Protein AF-A0A970JPU2-F1 (afdb_monomer)

Structure (mmCIF, N/CA/C/O backbone):
data_AF-A0A970JPU2-F1
#
_entry.id   AF-A0A970JPU2-F1
#
loop_
_atom_site.group_PDB
_atom_site.id
_atom_site.type_symbol
_atom_site.label_atom_id
_atom_site.label_alt_id
_atom_site.label_comp_id
_atom_site.label_asym_id
_atom_site.label_entity_id
_atom_site.label_seq_id
_atom_site.pdbx_PDB_ins_code
_atom_site.Cartn_x
_atom_site.Cartn_y
_atom_site.Cartn_z
_atom_site.occupancy
_atom_site.B_iso_or_equiv
_atom_site.auth_seq_id
_atom_site.auth_comp_id
_atom_site.auth_asym_id
_atom_site.auth_atom_id
_atom_site.pdbx_PDB_model_num
ATOM 1 N N . MET A 1 1 ? -0.334 6.735 -10.290 1.00 50.84 1 MET A N 1
ATOM 2 C CA . MET A 1 1 ? -1.441 5.767 -10.358 1.00 50.84 1 MET A CA 1
ATOM 3 C C . MET A 1 1 ? -0.823 4.387 -10.509 1.00 50.84 1 MET A C 1
ATOM 5 O O . MET A 1 1 ? -0.028 4.212 -11.427 1.00 50.84 1 MET A O 1
ATOM 9 N N . THR A 1 2 ? -1.070 3.470 -9.574 1.00 64.50 2 THR A N 1
ATOM 10 C CA . THR A 1 2 ? -0.633 2.067 -9.701 1.00 64.50 2 THR A CA 1
ATOM 11 C C . THR A 1 2 ? -1.533 1.330 -10.695 1.00 64.50 2 THR A C 1
ATOM 13 O O . THR A 1 2 ? -2.618 1.802 -11.035 1.00 64.50 2 THR A O 1
ATOM 16 N N . PHE A 1 3 ? -1.091 0.184 -11.205 1.00 67.00 3 PHE A N 1
ATOM 17 C CA . PHE A 1 3 ? -1.846 -0.570 -12.211 1.00 67.00 3 PHE A CA 1
ATOM 18 C C . PHE A 1 3 ? -3.208 -1.061 -11.683 1.00 67.00 3 PHE A C 1
ATOM 20 O O . PHE A 1 3 ? -4.210 -1.022 -12.386 1.00 67.00 3 PHE A O 1
ATOM 27 N N . ASP A 1 4 ? -3.282 -1.440 -10.414 1.00 64.69 4 ASP A N 1
ATOM 28 C CA . ASP A 1 4 ? -4.516 -1.820 -9.718 1.00 64.69 4 ASP A CA 1
ATOM 29 C C . ASP A 1 4 ? -5.484 -0.635 -9.556 1.00 64.69 4 ASP A C 1
ATOM 31 O O . ASP A 1 4 ? -6.693 -0.812 -9.696 1.00 64.69 4 ASP A O 1
ATOM 35 N N . GLN A 1 5 ? -4.979 0.590 -9.366 1.00 69.56 5 GLN A N 1
ATOM 36 C CA . GLN A 1 5 ? -5.814 1.797 -9.431 1.00 69.56 5 GLN A CA 1
ATOM 37 C C . GLN A 1 5 ? -6.370 2.028 -10.843 1.00 69.56 5 GLN A C 1
ATOM 39 O O . GLN A 1 5 ? -7.508 2.467 -10.973 1.00 69.56 5 GLN A O 1
ATOM 44 N N . MET A 1 6 ? -5.605 1.695 -11.890 1.00 68.94 6 MET A N 1
ATOM 45 C CA . MET A 1 6 ? -6.069 1.767 -13.279 1.00 68.94 6 MET A CA 1
ATOM 46 C C . MET A 1 6 ? -7.154 0.725 -13.569 1.00 68.94 6 MET A C 1
ATOM 48 O O . MET A 1 6 ? -8.166 1.076 -14.165 1.00 68.94 6 MET A O 1
ATOM 52 N N . ILE A 1 7 ? -6.988 -0.532 -13.137 1.00 68.88 7 ILE A N 1
ATOM 53 C CA . ILE A 1 7 ? -8.034 -1.559 -13.298 1.00 68.88 7 ILE A CA 1
ATOM 54 C C . ILE A 1 7 ? -9.320 -1.117 -12.600 1.00 68.88 7 ILE A C 1
ATOM 56 O O . ILE A 1 7 ? -10.397 -1.222 -13.182 1.00 68.88 7 ILE A O 1
ATOM 60 N N . LEU A 1 8 ? -9.219 -0.578 -11.381 1.00 67.44 8 LEU A N 1
ATOM 61 C CA . LEU A 1 8 ? -10.399 -0.083 -10.684 1.00 67.44 8 LEU A CA 1
ATOM 62 C C . LEU A 1 8 ? -11.043 1.093 -11.428 1.00 67.44 8 LEU A C 1
ATOM 64 O O . LEU A 1 8 ? -12.253 1.082 -11.620 1.00 67.44 8 LEU A O 1
ATOM 68 N N . ALA A 1 9 ? -10.254 2.069 -11.882 1.00 67.56 9 ALA A N 1
ATOM 69 C CA . ALA A 1 9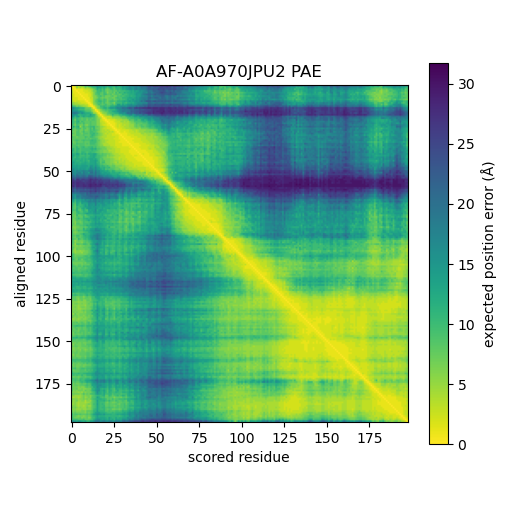 ? -10.761 3.204 -12.655 1.00 67.56 9 ALA A CA 1
ATOM 70 C C . ALA A 1 9 ? -11.444 2.759 -13.961 1.00 67.56 9 ALA A C 1
ATOM 72 O O . ALA A 1 9 ? -12.467 3.313 -14.341 1.00 67.56 9 ALA A O 1
ATOM 73 N N . LEU A 1 10 ? -10.923 1.721 -14.625 1.00 66.56 10 LEU A N 1
ATOM 74 C CA . LEU A 1 10 ? -11.532 1.127 -15.822 1.00 66.56 10 LEU A CA 1
ATOM 75 C C . LEU A 1 10 ? -12.862 0.416 -15.532 1.00 66.56 10 LEU A C 1
ATOM 77 O O . LEU A 1 10 ? -13.728 0.374 -16.403 1.00 66.56 10 LEU A O 1
ATOM 81 N N . ASN A 1 11 ? -13.017 -0.146 -14.332 1.00 67.44 11 ASN A N 1
ATOM 82 C CA . ASN A 1 11 ? -14.227 -0.852 -13.905 1.00 67.44 11 ASN A CA 1
ATOM 83 C C . ASN A 1 11 ? -15.275 0.075 -13.265 1.00 67.44 11 ASN A C 1
ATOM 85 O O . ASN A 1 11 ? -16.422 -0.333 -13.075 1.00 67.44 11 ASN A O 1
ATOM 89 N N . GLN A 1 12 ? -14.909 1.313 -12.927 1.00 66.81 12 GLN A N 1
ATOM 90 C CA . GLN A 1 12 ? -15.845 2.320 -12.440 1.00 66.81 12 GLN A CA 1
ATOM 91 C C . GLN A 1 12 ? -16.616 2.946 -13.615 1.00 66.81 12 GLN A C 1
ATOM 93 O O . GLN A 1 12 ? -16.069 3.095 -14.708 1.00 66.81 12 GLN A O 1
ATOM 98 N N . PRO A 1 13 ? -17.903 3.305 -13.437 1.00 58.06 13 PRO A N 1
ATOM 99 C CA . PRO A 1 13 ? -18.667 3.983 -14.476 1.00 58.06 13 PRO A CA 1
ATOM 100 C C . PRO A 1 13 ? -18.035 5.349 -14.767 1.00 58.06 13 PRO A C 1
ATOM 102 O O . PRO A 1 13 ? -18.213 6.304 -14.013 1.00 58.06 13 PRO A O 1
ATOM 105 N N . LEU A 1 14 ? -17.278 5.409 -15.864 1.00 56.19 14 LEU A N 1
ATOM 106 C CA . LEU A 1 14 ? -16.482 6.562 -16.267 1.00 56.19 14 LEU A CA 1
ATOM 107 C C . LEU A 1 14 ? -17.374 7.794 -16.458 1.00 56.19 14 LEU A C 1
ATOM 109 O O . LEU A 1 14 ? -18.224 7.846 -17.354 1.00 56.19 14 LEU A O 1
ATOM 113 N N . GLY A 1 15 ? -17.139 8.829 -15.655 1.00 58.44 15 GLY A N 1
ATOM 114 C CA . GLY A 1 15 ? -17.557 10.178 -16.018 1.00 58.44 15 GLY A CA 1
ATOM 115 C C . GLY A 1 15 ? -16.784 10.651 -17.257 1.00 58.44 15 GLY A C 1
ATOM 116 O O . GLY A 1 15 ? -15.660 10.216 -17.504 1.00 58.44 15 GLY A O 1
ATOM 117 N N . GLN A 1 16 ? -17.341 11.591 -18.029 1.00 51.34 16 GLN A N 1
ATOM 118 C CA . GLN A 1 16 ? -16.722 12.109 -19.269 1.00 51.34 16 GLN A CA 1
ATOM 119 C C . GLN A 1 16 ? -15.304 12.710 -19.089 1.00 51.34 16 GLN A C 1
ATOM 121 O O . GLN A 1 16 ? -14.629 12.985 -20.077 1.00 51.34 16 GLN A O 1
ATOM 126 N N . ALA A 1 17 ? -14.841 12.917 -17.852 1.00 54.53 17 ALA A N 1
ATOM 127 C CA . ALA A 1 17 ? -13.544 13.508 -17.526 1.00 54.53 17 ALA A CA 1
ATOM 128 C C . ALA A 1 17 ? -12.388 12.493 -17.351 1.00 54.53 17 ALA A C 1
ATOM 130 O O . ALA A 1 17 ? -11.233 12.913 -17.342 1.00 54.53 17 ALA A O 1
ATOM 131 N N . GLU A 1 18 ? -12.653 11.185 -17.228 1.00 60.62 18 GLU A N 1
ATOM 132 C CA . GLU A 1 18 ? -11.627 10.180 -16.864 1.00 60.62 18 GLU A CA 1
ATOM 133 C C . GLU A 1 18 ? -11.033 9.403 -18.051 1.00 60.62 18 GLU A C 1
ATOM 135 O O . GLU A 1 18 ? -9.900 8.925 -17.979 1.00 60.62 18 GLU A O 1
ATOM 140 N N . SER A 1 19 ? -11.720 9.330 -19.195 1.00 62.19 19 SER A N 1
ATOM 141 C CA . SER A 1 19 ? -11.203 8.627 -20.383 1.00 62.19 19 SER A CA 1
ATOM 142 C C . SER A 1 19 ? -9.938 9.274 -20.965 1.00 62.19 19 SER A C 1
ATOM 144 O O . SER A 1 19 ? -9.074 8.587 -21.510 1.00 62.19 19 SER A O 1
ATOM 146 N N . SER A 1 20 ? -9.796 10.595 -20.821 1.00 64.69 20 SER A N 1
ATOM 147 C CA . SER A 1 20 ? -8.592 11.338 -21.212 1.00 64.69 20 SER A CA 1
ATOM 148 C C . SER A 1 20 ? -7.390 11.011 -20.321 1.00 64.69 20 SER A C 1
ATOM 150 O O . SER A 1 20 ? -6.261 11.007 -20.805 1.00 64.69 20 SER A O 1
ATOM 152 N N . GLN A 1 21 ? -7.611 10.674 -19.047 1.00 65.81 21 GLN A N 1
ATOM 153 C CA . GLN A 1 21 ? -6.539 10.302 -18.123 1.00 65.81 21 GLN A CA 1
ATOM 154 C C . GLN A 1 21 ? -5.932 8.947 -18.490 1.00 65.81 21 GLN A C 1
ATOM 156 O O . GLN A 1 21 ? -4.710 8.810 -18.498 1.00 65.81 21 GLN A O 1
ATOM 161 N N . ILE A 1 22 ? -6.770 7.976 -18.869 1.00 67.44 22 ILE A N 1
ATOM 162 C CA . ILE A 1 22 ? -6.315 6.670 -19.369 1.00 67.44 22 ILE A CA 1
ATOM 163 C C . ILE A 1 22 ? -5.494 6.854 -20.651 1.00 67.44 22 ILE A C 1
ATOM 165 O O . ILE A 1 22 ? -4.410 6.286 -20.789 1.00 67.44 22 ILE A O 1
ATOM 169 N N . PHE A 1 23 ? -5.987 7.683 -21.577 1.00 68.25 23 PHE A N 1
ATOM 170 C CA . PHE A 1 23 ? -5.299 7.974 -22.833 1.00 68.25 23 PHE A CA 1
ATOM 171 C C . PHE A 1 23 ? -3.940 8.639 -22.594 1.00 68.25 23 PHE A C 1
ATOM 173 O O . PHE A 1 23 ? -2.941 8.167 -23.128 1.00 68.25 23 PHE A O 1
ATOM 180 N N . ASN A 1 24 ? -3.873 9.669 -21.745 1.00 73.56 24 ASN A N 1
ATOM 181 C CA . ASN A 1 24 ? -2.622 10.355 -21.420 1.00 73.56 24 ASN A CA 1
ATOM 182 C C . ASN A 1 24 ? -1.629 9.422 -20.715 1.00 73.56 24 ASN A C 1
ATOM 184 O O . ASN A 1 24 ? -0.454 9.405 -21.066 1.00 73.56 24 ASN A O 1
ATOM 188 N N . PHE A 1 25 ? -2.091 8.578 -19.791 1.00 68.12 25 PHE A N 1
ATOM 189 C CA . PHE A 1 25 ? -1.221 7.632 -19.094 1.00 68.12 25 PHE A CA 1
ATOM 190 C C . PHE A 1 25 ? -0.649 6.546 -20.014 1.00 68.12 25 PHE A C 1
ATOM 192 O O . PHE A 1 25 ? 0.480 6.113 -19.810 1.00 68.12 25 PHE A O 1
ATOM 199 N N . LEU A 1 26 ? -1.391 6.100 -21.032 1.00 72.75 26 LEU A N 1
ATOM 200 C CA . LEU A 1 26 ? -0.880 5.119 -21.994 1.00 72.75 26 LEU A CA 1
ATOM 201 C C . LEU A 1 26 ? -0.023 5.770 -23.084 1.00 72.75 26 LEU A C 1
ATOM 203 O O . LEU A 1 26 ? 1.024 5.231 -23.446 1.00 72.75 26 LEU A O 1
ATOM 207 N N . LEU A 1 27 ? -0.445 6.916 -23.620 1.00 76.81 27 LEU A N 1
ATOM 208 C CA . LEU A 1 27 ? 0.195 7.518 -24.787 1.00 76.81 27 LEU A CA 1
ATOM 209 C C . LEU A 1 27 ? 1.344 8.451 -24.464 1.00 76.81 27 LEU A C 1
ATOM 211 O O . LEU A 1 27 ? 2.301 8.443 -25.230 1.00 76.81 27 LEU A O 1
ATOM 215 N N . GLU A 1 28 ? 1.314 9.219 -23.372 1.00 76.94 28 GLU A N 1
ATOM 216 C CA . GLU A 1 28 ? 2.439 10.104 -23.045 1.00 76.94 28 GLU A CA 1
ATOM 217 C C . GLU A 1 28 ? 3.733 9.321 -22.787 1.00 76.94 28 GLU A C 1
ATOM 219 O O . GLU A 1 28 ? 4.754 9.662 -23.394 1.00 76.94 28 GLU A O 1
ATOM 224 N N . PRO A 1 29 ? 3.749 8.240 -21.977 1.00 78.38 29 PRO A N 1
ATOM 225 C CA . PRO A 1 29 ? 4.967 7.461 -21.778 1.00 78.38 29 PRO A CA 1
ATOM 226 C C . PRO A 1 29 ? 5.418 6.776 -23.066 1.00 78.38 29 PRO A C 1
ATOM 228 O O . PRO A 1 29 ? 6.616 6.706 -23.343 1.00 78.38 29 PRO A O 1
ATOM 231 N N . LEU A 1 30 ? 4.468 6.311 -23.882 1.00 77.88 30 LEU A N 1
ATOM 232 C CA . LEU A 1 30 ? 4.761 5.653 -25.149 1.00 77.88 30 LEU A CA 1
ATOM 233 C C . LEU A 1 30 ? 5.382 6.636 -26.153 1.00 77.88 30 LEU A C 1
ATOM 235 O O . LEU A 1 30 ? 6.436 6.336 -26.717 1.00 77.88 30 LEU A O 1
ATOM 239 N N . LEU A 1 31 ? 4.825 7.843 -26.298 1.00 80.94 31 LEU A N 1
ATOM 240 C CA . LEU A 1 31 ? 5.409 8.910 -27.117 1.00 80.94 31 LEU A CA 1
ATOM 241 C C . LEU A 1 31 ? 6.792 9.321 -26.606 1.00 80.94 31 LEU A C 1
ATOM 243 O O . LEU A 1 31 ? 7.733 9.401 -27.394 1.00 80.94 31 LEU A O 1
ATOM 247 N N . ASN A 1 32 ? 6.939 9.538 -25.298 1.00 79.12 32 ASN A N 1
ATOM 248 C CA . ASN A 1 32 ? 8.215 9.926 -24.698 1.00 79.12 32 ASN A CA 1
ATOM 249 C C . ASN A 1 32 ? 9.286 8.848 -24.907 1.00 79.12 32 ASN A C 1
ATOM 251 O O . ASN A 1 32 ? 10.429 9.169 -25.234 1.00 79.12 32 ASN A O 1
ATOM 255 N N . SER A 1 33 ? 8.920 7.568 -24.796 1.00 77.56 33 SER A N 1
ATOM 256 C CA . SER A 1 33 ? 9.833 6.452 -25.059 1.00 77.56 33 SER A CA 1
ATOM 257 C C . SER A 1 33 ? 10.265 6.379 -26.530 1.00 77.56 33 SER A C 1
ATOM 259 O O . SER A 1 33 ? 11.443 6.152 -26.822 1.00 77.56 33 SER A O 1
ATOM 261 N N . LEU A 1 34 ? 9.352 6.647 -27.471 1.00 78.38 34 LEU A N 1
ATOM 262 C CA . LEU A 1 34 ? 9.651 6.708 -28.904 1.00 78.38 34 LEU A CA 1
ATOM 263 C C . LEU A 1 34 ? 10.569 7.889 -29.243 1.00 78.38 34 LEU A C 1
ATOM 265 O O . LEU A 1 34 ? 11.542 7.722 -29.978 1.00 78.38 34 LEU A O 1
ATOM 269 N N . LEU A 1 35 ? 10.308 9.070 -28.678 1.00 80.94 35 LEU A N 1
ATOM 270 C CA . LEU A 1 35 ? 11.144 10.255 -28.884 1.00 80.94 35 LEU A CA 1
ATOM 271 C C . LEU A 1 35 ? 12.557 10.048 -28.328 1.00 80.94 35 LEU A C 1
ATOM 273 O O . LEU A 1 35 ? 13.539 10.321 -29.021 1.00 80.94 35 LEU A O 1
ATOM 277 N N . LEU A 1 36 ? 12.669 9.514 -27.110 1.00 79.12 36 LEU A N 1
ATOM 278 C CA . LEU A 1 36 ? 13.958 9.278 -26.465 1.00 79.12 36 LEU A CA 1
ATOM 279 C C . LEU A 1 36 ? 14.770 8.203 -27.199 1.00 79.12 36 LEU A C 1
ATOM 281 O O . LEU A 1 36 ? 15.961 8.392 -27.436 1.00 79.12 36 LEU A O 1
ATOM 285 N N . SER A 1 37 ? 14.139 7.100 -27.608 1.00 75.81 37 SER A N 1
ATOM 286 C CA . SER A 1 37 ? 14.817 6.037 -28.363 1.00 75.81 37 SER A CA 1
ATOM 287 C C . SER A 1 37 ? 15.278 6.511 -29.745 1.00 75.81 37 SER A C 1
ATOM 289 O O . SER A 1 37 ? 16.404 6.209 -30.145 1.00 75.81 37 SER A O 1
ATOM 291 N N . SER A 1 38 ? 14.470 7.319 -30.438 1.00 74.56 38 SER A N 1
ATOM 292 C CA . SER A 1 38 ? 14.848 7.950 -31.708 1.00 74.56 38 SER A CA 1
ATOM 293 C C . SER A 1 38 ? 16.035 8.911 -31.544 1.00 74.56 38 SER A C 1
ATOM 295 O O . SER A 1 38 ? 16.984 8.882 -32.336 1.00 74.56 38 SER A O 1
ATOM 297 N N . PHE A 1 39 ? 16.044 9.712 -30.472 1.00 80.12 39 PHE A N 1
ATOM 298 C CA . PHE A 1 39 ? 17.151 10.615 -30.151 1.00 80.12 39 PHE A CA 1
ATOM 299 C C . PHE A 1 39 ? 18.445 9.854 -29.833 1.00 80.12 39 PHE A C 1
ATOM 301 O O . PHE A 1 39 ? 19.479 10.117 -30.449 1.00 80.12 39 PHE A O 1
ATOM 308 N N . VAL A 1 40 ? 18.390 8.860 -28.940 1.00 79.94 40 VAL A N 1
ATOM 309 C CA . VAL A 1 40 ? 19.544 8.014 -28.593 1.00 79.94 40 VAL A CA 1
ATOM 310 C C . VAL A 1 40 ? 20.076 7.287 -29.828 1.00 79.94 40 VAL A C 1
ATOM 312 O O . VAL A 1 40 ? 21.286 7.281 -30.059 1.00 79.94 40 VAL A O 1
ATOM 315 N N . GLY A 1 41 ? 19.191 6.740 -30.666 1.00 75.75 41 GLY A N 1
ATOM 316 C CA . GLY A 1 41 ? 19.564 6.104 -31.930 1.00 75.75 41 GLY A CA 1
ATOM 317 C C . GLY A 1 41 ? 20.279 7.060 -32.888 1.00 75.75 41 GLY A C 1
ATOM 318 O O . GLY A 1 41 ? 21.296 6.694 -33.476 1.00 75.75 41 GLY A O 1
ATOM 319 N N . SER A 1 42 ? 19.808 8.306 -32.992 1.00 76.06 42 SER A N 1
ATOM 320 C CA . SER A 1 42 ? 20.416 9.347 -33.835 1.00 76.06 42 SER A CA 1
ATOM 321 C C . SER A 1 42 ? 21.796 9.781 -33.330 1.00 76.06 42 SER A C 1
ATOM 323 O O . SER A 1 42 ? 22.725 9.949 -34.120 1.00 76.06 42 SER A O 1
ATOM 325 N N . VAL A 1 43 ? 21.966 9.906 -32.011 1.00 80.69 43 VAL A N 1
ATOM 326 C CA . VAL A 1 43 ? 23.258 10.219 -31.378 1.00 80.69 43 VAL A CA 1
ATOM 327 C C . VAL A 1 43 ? 24.255 9.078 -31.591 1.00 80.69 43 VAL A C 1
ATOM 329 O O . VAL A 1 43 ? 25.386 9.319 -32.018 1.00 80.69 43 VAL A O 1
ATOM 332 N N . PHE A 1 44 ? 23.835 7.827 -31.382 1.00 79.25 44 PHE A N 1
ATOM 333 C CA . PHE A 1 44 ? 24.662 6.653 -31.679 1.00 79.25 44 PHE A CA 1
ATOM 334 C C . PHE A 1 44 ? 25.049 6.583 -33.160 1.00 79.25 44 PHE A C 1
ATOM 336 O O . PHE A 1 44 ? 26.212 6.325 -33.476 1.00 79.25 44 PHE A O 1
ATOM 343 N N . TYR A 1 45 ? 24.106 6.863 -34.066 1.00 74.25 45 TYR A N 1
ATOM 344 C CA . TYR A 1 45 ? 24.362 6.948 -35.503 1.00 74.25 45 TYR A CA 1
ATOM 345 C C . TYR A 1 45 ? 25.440 7.994 -35.813 1.00 74.25 45 TYR A C 1
ATOM 347 O O . TYR A 1 45 ? 26.398 7.699 -36.530 1.00 74.25 45 TYR A O 1
ATOM 355 N N . PHE A 1 46 ? 25.331 9.197 -35.244 1.00 76.88 46 PHE A N 1
ATOM 356 C CA . PHE A 1 46 ? 26.293 10.279 -35.451 1.00 76.88 46 PHE A CA 1
ATOM 357 C C . PHE A 1 46 ? 27.699 9.921 -34.946 1.00 76.88 46 PHE A C 1
ATOM 359 O O . PHE A 1 46 ? 28.664 10.026 -35.705 1.00 76.88 46 PHE A O 1
ATOM 366 N N . PHE A 1 47 ? 27.829 9.436 -33.706 1.00 74.50 47 PHE A N 1
ATOM 367 C CA . PHE A 1 47 ? 29.131 9.076 -33.132 1.00 74.50 47 PHE A CA 1
ATOM 368 C C . PHE A 1 47 ? 29.800 7.917 -33.866 1.00 74.50 47 PHE A C 1
ATOM 370 O O . PHE A 1 47 ? 31.011 7.949 -34.084 1.00 74.50 47 PHE A O 1
ATOM 377 N N . ALA A 1 48 ? 29.030 6.914 -34.288 1.00 67.88 48 ALA A N 1
ATOM 378 C CA . ALA A 1 48 ? 29.568 5.807 -35.064 1.00 67.88 48 ALA A CA 1
ATOM 379 C C . ALA A 1 48 ? 3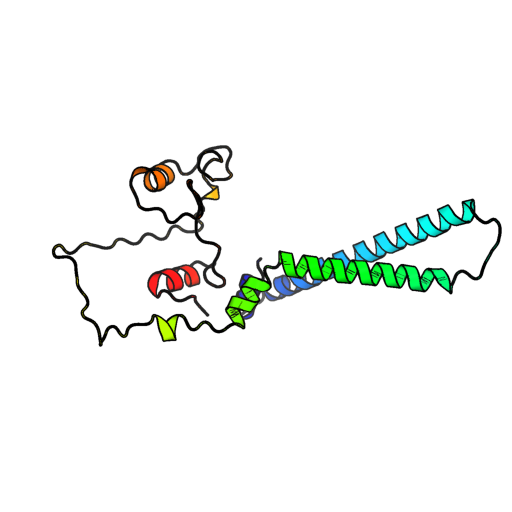0.065 6.255 -36.448 1.00 67.88 48 ALA A C 1
ATOM 381 O O . ALA A 1 48 ? 31.114 5.788 -36.889 1.00 67.88 48 ALA A O 1
ATOM 382 N N . ASN A 1 49 ? 29.369 7.191 -37.106 1.00 67.31 49 ASN A N 1
ATOM 383 C CA . ASN A 1 49 ? 29.846 7.795 -38.354 1.00 67.31 49 ASN A CA 1
ATOM 384 C C . ASN A 1 49 ? 31.114 8.637 -38.119 1.00 67.31 49 ASN A C 1
ATOM 386 O O . ASN A 1 49 ? 32.106 8.466 -38.826 1.00 67.31 49 ASN A O 1
ATOM 390 N N . TYR A 1 50 ? 31.131 9.489 -37.089 1.00 69.06 50 TYR A N 1
ATOM 391 C CA . TYR A 1 50 ? 32.264 10.369 -36.776 1.00 69.06 50 TYR A CA 1
ATOM 392 C C . TYR A 1 50 ? 33.540 9.599 -36.389 1.00 69.06 50 TYR A C 1
ATOM 394 O O . TYR A 1 50 ? 34.611 9.830 -36.953 1.00 69.06 50 TYR A O 1
ATOM 402 N N . ALA A 1 51 ? 33.435 8.631 -35.472 1.00 65.75 51 ALA A N 1
ATOM 403 C CA . ALA A 1 51 ? 34.572 7.831 -35.010 1.00 65.75 51 ALA A CA 1
ATOM 404 C C . ALA A 1 51 ? 35.198 6.981 -36.130 1.00 65.75 51 ALA A C 1
ATOM 406 O O . ALA A 1 51 ? 36.385 6.658 -36.072 1.00 65.75 51 ALA A O 1
ATOM 407 N N . MET A 1 52 ? 34.420 6.620 -37.154 1.00 55.50 52 MET A N 1
ATOM 408 C CA . MET A 1 52 ? 34.874 5.753 -38.240 1.00 55.50 52 MET A CA 1
ATOM 409 C C . MET A 1 52 ? 35.418 6.537 -39.448 1.00 55.50 52 MET A C 1
ATOM 411 O O . MET A 1 52 ? 36.385 6.077 -40.058 1.00 55.50 52 MET A O 1
ATOM 415 N N . ILE A 1 53 ? 34.921 7.758 -39.718 1.00 62.31 53 ILE A N 1
ATOM 416 C CA . ILE A 1 53 ? 35.558 8.729 -40.640 1.00 62.31 53 ILE A CA 1
ATOM 417 C C . ILE A 1 53 ? 37.008 9.002 -40.213 1.00 62.31 53 ILE A C 1
ATOM 419 O O . ILE A 1 53 ? 37.907 9.063 -41.051 1.00 62.31 53 ILE A O 1
ATOM 423 N N . LEU A 1 54 ? 37.256 9.091 -38.902 1.00 61.69 54 LEU A N 1
ATOM 424 C CA . LEU A 1 54 ? 38.603 9.241 -38.345 1.00 61.69 54 LEU A CA 1
ATOM 425 C C . LEU A 1 54 ? 39.484 7.987 -38.526 1.00 61.69 54 LEU A C 1
ATOM 427 O O . LEU A 1 54 ? 40.707 8.109 -38.554 1.00 61.69 54 LEU A O 1
ATOM 431 N N . ARG A 1 55 ? 38.894 6.786 -38.647 1.00 57.75 55 ARG A N 1
ATOM 432 C CA . ARG A 1 55 ? 39.618 5.498 -38.621 1.00 57.75 55 ARG A CA 1
ATOM 433 C C . ARG A 1 55 ? 39.933 4.913 -39.997 1.00 57.75 55 ARG A C 1
ATOM 435 O O . ARG A 1 55 ? 40.956 4.254 -40.152 1.00 57.75 55 ARG A O 1
ATOM 442 N N . THR A 1 56 ? 39.081 5.125 -40.993 1.00 53.91 56 THR A N 1
ATOM 443 C CA . THR A 1 56 ? 39.191 4.468 -42.304 1.00 53.91 56 THR A CA 1
ATOM 444 C C . THR A 1 56 ? 38.904 5.471 -43.415 1.00 53.91 56 THR A C 1
ATOM 446 O O . THR A 1 56 ? 37.750 5.702 -43.752 1.00 53.91 56 THR A O 1
ATOM 449 N N . LYS A 1 57 ? 39.947 6.045 -44.033 1.00 55.09 57 LYS A N 1
ATOM 450 C CA . LYS A 1 57 ? 39.871 6.906 -45.240 1.00 55.09 57 LYS A CA 1
ATOM 451 C C . LYS A 1 57 ? 39.360 6.167 -46.505 1.00 55.09 57 LYS A C 1
ATOM 453 O O . LYS A 1 57 ? 39.832 6.437 -47.607 1.00 55.09 57 LYS A O 1
ATOM 458 N N . LYS A 1 58 ? 38.473 5.175 -46.382 1.00 50.59 58 LYS A N 1
ATOM 459 C CA . LYS A 1 58 ? 37.973 4.370 -47.503 1.00 50.59 58 LYS A CA 1
ATOM 460 C C . LYS A 1 58 ? 36.498 4.033 -47.311 1.00 50.59 58 LYS A C 1
ATOM 462 O O . LYS A 1 58 ? 36.122 3.483 -46.278 1.00 50.59 58 LYS A O 1
ATOM 467 N N . GLU A 1 59 ? 35.693 4.332 -48.326 1.00 53.09 59 GLU A N 1
ATOM 468 C CA . GLU A 1 59 ? 34.275 3.983 -48.365 1.00 53.09 59 GLU A CA 1
ATOM 469 C C . GLU A 1 59 ? 34.104 2.472 -48.568 1.00 53.09 59 GLU A C 1
ATOM 471 O O . GLU A 1 59 ? 34.560 1.898 -49.559 1.00 53.09 59 GLU A O 1
ATOM 476 N N . MET A 1 60 ? 33.457 1.807 -47.613 1.00 50.84 60 MET A N 1
ATOM 477 C CA . MET A 1 60 ? 32.927 0.455 -47.780 1.00 50.84 60 MET A CA 1
ATOM 478 C C . MET A 1 60 ? 31.417 0.481 -47.608 1.00 50.84 60 MET A C 1
ATOM 480 O O . MET A 1 60 ? 30.897 1.234 -46.795 1.00 50.84 60 MET A O 1
ATOM 484 N N . ASN A 1 61 ? 30.739 -0.404 -48.344 1.00 53.28 61 ASN A N 1
ATOM 485 C CA . ASN A 1 61 ? 29.288 -0.507 -48.492 1.00 53.28 61 ASN A CA 1
ATOM 486 C C . ASN A 1 61 ? 28.530 -0.511 -47.140 1.00 53.28 61 ASN A C 1
ATOM 488 O O . ASN A 1 61 ? 28.271 -1.554 -46.533 1.00 53.28 61 ASN A O 1
ATOM 492 N N . HIS A 1 62 ? 28.177 0.700 -46.700 1.00 52.38 62 HIS A N 1
ATOM 493 C CA . HIS A 1 62 ? 27.743 1.109 -45.359 1.00 52.38 62 HIS A CA 1
ATOM 494 C C . HIS A 1 62 ? 26.496 0.386 -44.821 1.00 52.38 62 HIS A C 1
ATOM 496 O O . HIS A 1 62 ? 26.241 0.368 -43.619 1.00 52.38 62 HIS A O 1
ATOM 502 N N . ARG A 1 63 ? 25.702 -0.232 -45.702 1.00 53.75 63 ARG A N 1
ATOM 503 C CA . ARG A 1 63 ? 24.361 -0.740 -45.377 1.00 53.75 63 ARG A CA 1
ATOM 504 C C . ARG A 1 63 ? 24.338 -2.140 -44.753 1.00 53.75 63 ARG A C 1
ATOM 506 O O . ARG A 1 63 ? 23.374 -2.464 -44.074 1.00 53.75 63 ARG A O 1
ATOM 513 N N . LYS A 1 64 ? 25.359 -2.981 -44.974 1.00 55.59 64 LYS A N 1
ATOM 514 C CA . LYS A 1 64 ? 25.279 -4.427 -44.653 1.00 55.59 64 LYS A CA 1
ATOM 515 C C . LYS A 1 64 ? 25.654 -4.808 -43.215 1.00 55.59 64 LYS A C 1
ATOM 517 O O . LYS A 1 64 ? 25.156 -5.812 -42.729 1.00 55.59 64 LYS A O 1
ATOM 522 N N . ILE A 1 65 ? 26.510 -4.033 -42.545 1.00 57.81 65 ILE A N 1
ATOM 523 C CA . ILE A 1 65 ? 27.012 -4.354 -41.188 1.00 57.81 65 ILE A CA 1
ATOM 524 C C . ILE A 1 65 ? 26.366 -3.457 -40.121 1.00 57.81 65 ILE A C 1
ATOM 526 O O . ILE A 1 65 ? 26.153 -3.881 -38.991 1.00 57.81 65 ILE A O 1
ATOM 530 N N . PHE A 1 66 ? 26.011 -2.227 -40.492 1.00 59.62 66 PHE A N 1
ATOM 531 C CA . PHE A 1 66 ? 25.572 -1.199 -39.551 1.00 59.62 66 PHE A CA 1
ATOM 532 C C . PHE A 1 66 ? 24.069 -1.251 -39.222 1.00 59.62 66 PHE A C 1
ATOM 534 O O . PHE A 1 66 ? 23.667 -1.053 -38.080 1.00 59.62 66 PHE A O 1
ATOM 541 N N . PHE A 1 67 ? 23.230 -1.588 -40.206 1.00 63.19 67 PHE A N 1
ATOM 542 C CA . PHE A 1 67 ? 21.796 -1.811 -39.989 1.00 63.19 67 PHE A CA 1
ATOM 543 C C . PHE A 1 67 ? 21.493 -2.950 -38.997 1.00 63.19 67 PHE A C 1
ATOM 545 O O . PHE A 1 67 ? 20.703 -2.724 -38.079 1.00 63.19 67 PHE A O 1
ATOM 552 N N . PRO A 1 68 ? 22.104 -4.149 -39.114 1.00 68.38 68 PRO A N 1
ATOM 553 C CA . PRO A 1 68 ? 21.806 -5.234 -38.184 1.00 68.38 68 PRO A CA 1
ATOM 554 C C . PRO A 1 68 ? 22.307 -4.961 -36.759 1.00 68.38 68 PRO A C 1
ATOM 556 O O . PRO A 1 68 ? 21.652 -5.387 -35.814 1.00 68.38 68 PRO A O 1
ATOM 559 N N . SER A 1 69 ? 23.410 -4.225 -36.568 1.00 64.81 69 SER A N 1
ATOM 560 C CA . SER A 1 69 ? 23.928 -3.919 -35.225 1.00 64.81 69 SER A CA 1
ATOM 561 C C . SER A 1 69 ? 23.088 -2.877 -34.481 1.00 64.81 69 SER A C 1
ATOM 563 O O . SER A 1 69 ? 22.823 -3.055 -33.293 1.00 64.81 69 SER A O 1
ATOM 565 N N . ILE A 1 70 ? 22.606 -1.833 -35.166 1.00 70.81 70 ILE A N 1
ATOM 566 C CA . ILE A 1 70 ? 21.656 -0.867 -34.586 1.00 70.81 70 ILE A CA 1
ATOM 567 C C . ILE A 1 70 ? 20.329 -1.550 -34.262 1.00 70.81 70 ILE A C 1
ATOM 569 O O . ILE A 1 70 ? 19.783 -1.337 -33.181 1.00 70.81 70 ILE A O 1
ATOM 573 N N . PHE A 1 71 ? 19.826 -2.391 -35.170 1.00 72.25 71 PHE A N 1
ATOM 574 C CA . PHE A 1 71 ? 18.600 -3.149 -34.934 1.00 72.25 71 PHE A CA 1
ATOM 575 C C . PHE A 1 71 ? 18.739 -4.065 -33.711 1.00 72.25 71 PHE A C 1
ATOM 577 O O . PHE A 1 71 ? 17.878 -4.052 -32.837 1.00 72.25 71 PHE A O 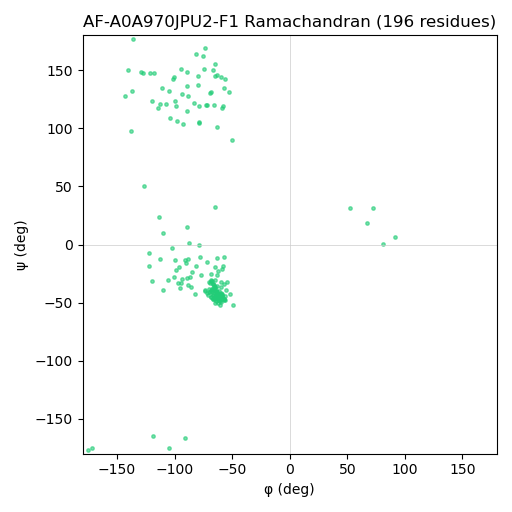1
ATOM 584 N N . LEU A 1 72 ? 19.860 -4.785 -33.588 1.00 76.50 72 LEU A N 1
ATOM 585 C CA . LEU A 1 72 ? 20.137 -5.637 -32.431 1.00 76.50 72 LEU A CA 1
ATOM 586 C C . LEU A 1 72 ? 20.202 -4.828 -31.126 1.00 76.50 72 LEU A C 1
ATOM 588 O O . LEU A 1 72 ? 19.591 -5.221 -30.137 1.00 76.50 72 LEU A O 1
ATOM 592 N N . MET A 1 73 ? 20.886 -3.678 -31.122 1.00 73.38 73 MET A N 1
ATOM 593 C CA . MET A 1 73 ? 20.948 -2.801 -29.947 1.00 73.38 73 MET A CA 1
ATOM 594 C C . MET A 1 73 ? 19.579 -2.227 -29.571 1.00 73.38 73 MET A C 1
ATOM 596 O O . MET A 1 73 ? 19.245 -2.194 -28.390 1.00 73.38 73 MET A O 1
ATOM 600 N N . SER A 1 74 ? 18.762 -1.838 -30.552 1.00 71.81 74 SER A N 1
ATOM 601 C CA . SER A 1 74 ? 17.385 -1.387 -30.327 1.00 71.81 74 SER A CA 1
ATOM 602 C C . SER A 1 74 ? 16.539 -2.486 -29.678 1.00 71.81 74 SER A C 1
ATOM 604 O O . SER A 1 74 ? 15.912 -2.245 -28.645 1.00 71.81 74 SER A O 1
ATOM 606 N N . VAL A 1 75 ? 16.601 -3.714 -30.202 1.00 77.94 75 VAL A N 1
ATOM 607 C CA . VAL A 1 75 ? 15.908 -4.873 -29.622 1.00 77.94 75 VAL A CA 1
ATOM 608 C C . VAL A 1 75 ? 16.381 -5.140 -28.189 1.00 77.94 75 VAL A C 1
ATOM 610 O O . VAL A 1 75 ? 15.549 -5.335 -27.307 1.00 77.94 75 VAL A O 1
ATOM 613 N N . LEU A 1 76 ? 17.688 -5.075 -27.917 1.00 81.50 76 LEU A N 1
ATOM 614 C CA . LEU A 1 76 ? 18.228 -5.250 -26.563 1.00 81.50 76 LEU A CA 1
ATOM 615 C C . LEU A 1 76 ? 17.739 -4.163 -25.597 1.00 81.50 76 LEU A C 1
ATOM 617 O O . LEU A 1 76 ? 17.338 -4.480 -24.477 1.00 81.50 76 LEU A O 1
ATOM 621 N N . THR A 1 77 ? 17.718 -2.897 -26.024 1.00 78.31 77 THR A N 1
ATOM 622 C CA . THR A 1 77 ? 17.183 -1.802 -25.198 1.00 78.31 77 THR A CA 1
ATOM 623 C C . THR A 1 77 ? 15.685 -1.944 -24.944 1.00 78.31 77 THR A C 1
ATOM 625 O O . THR A 1 77 ? 15.238 -1.671 -23.834 1.00 78.31 77 THR A O 1
ATOM 628 N N . LEU A 1 78 ? 14.916 -2.434 -25.921 1.00 76.44 78 LEU A N 1
ATOM 629 C CA . LEU A 1 78 ? 13.482 -2.678 -25.775 1.00 76.44 78 LEU A CA 1
ATOM 630 C C . LEU A 1 78 ? 13.203 -3.838 -24.813 1.00 76.44 78 LEU A C 1
ATOM 632 O O . LEU A 1 78 ? 12.387 -3.689 -23.909 1.00 76.44 78 LEU A O 1
ATOM 636 N N . ILE A 1 79 ? 13.923 -4.957 -24.939 1.00 83.50 79 ILE A N 1
ATOM 637 C CA . ILE A 1 79 ? 13.819 -6.088 -24.003 1.00 83.50 79 ILE A CA 1
ATOM 638 C C . ILE A 1 79 ? 14.199 -5.645 -22.586 1.00 83.50 79 ILE A C 1
ATOM 640 O O . ILE A 1 79 ? 13.500 -5.980 -21.628 1.00 83.50 79 ILE A O 1
ATOM 644 N N . GLY A 1 80 ? 15.279 -4.869 -22.445 1.00 82.62 80 GLY A N 1
ATOM 645 C CA . GLY A 1 80 ? 15.707 -4.309 -21.163 1.00 82.62 80 GLY A CA 1
ATOM 646 C C . GLY A 1 80 ? 14.658 -3.377 -20.556 1.00 82.62 80 GLY A C 1
ATOM 647 O O . GLY A 1 80 ? 14.325 -3.520 -19.381 1.00 82.62 80 GLY A O 1
ATOM 648 N N . GLY A 1 81 ? 14.082 -2.487 -21.368 1.00 80.38 81 GLY A N 1
ATOM 649 C CA . GLY A 1 81 ? 13.006 -1.582 -20.970 1.00 80.38 81 GLY A CA 1
ATOM 650 C C . GLY A 1 81 ? 11.766 -2.333 -20.497 1.00 80.38 81 GLY A C 1
ATOM 651 O O . GLY A 1 81 ? 11.327 -2.122 -19.373 1.00 80.38 81 GLY A O 1
ATOM 652 N N . VAL A 1 82 ? 11.264 -3.280 -21.295 1.00 78.31 82 VAL A N 1
ATOM 653 C CA . VAL A 1 82 ? 10.107 -4.118 -20.934 1.00 78.31 82 VAL A CA 1
ATOM 654 C C . VAL A 1 82 ? 10.375 -4.902 -19.649 1.00 78.31 82 VAL A C 1
ATOM 656 O O . VAL A 1 82 ? 9.532 -4.932 -18.757 1.00 78.31 82 VAL A O 1
ATOM 659 N N . SER A 1 83 ? 11.565 -5.491 -19.509 1.00 80.12 83 SER A N 1
ATOM 660 C CA . SER A 1 83 ? 11.938 -6.256 -18.312 1.00 80.12 83 SER A CA 1
ATOM 661 C C . SER A 1 83 ? 11.973 -5.386 -17.053 1.00 80.12 83 SER A C 1
ATOM 663 O O . SER A 1 83 ? 11.527 -5.823 -15.992 1.00 80.12 83 SER A O 1
ATOM 665 N N . LEU A 1 84 ? 12.489 -4.157 -17.159 1.00 79.62 84 LEU A N 1
ATOM 666 C CA . LEU A 1 84 ? 12.470 -3.187 -16.066 1.00 79.62 84 LEU A CA 1
ATOM 667 C C . LEU A 1 84 ? 11.040 -2.754 -15.749 1.00 79.62 84 LEU A C 1
ATOM 669 O O . LEU A 1 84 ? 10.662 -2.812 -14.586 1.00 79.62 84 LEU A O 1
ATOM 673 N N . SER A 1 85 ? 10.233 -2.423 -16.761 1.00 72.25 85 SER A N 1
ATOM 674 C CA . SER A 1 85 ? 8.830 -2.034 -16.588 1.00 72.25 85 SER A CA 1
ATOM 675 C C . SER A 1 85 ? 8.020 -3.112 -15.869 1.00 72.25 85 SER A C 1
ATOM 677 O O . SER A 1 85 ? 7.334 -2.802 -14.900 1.00 72.25 85 SER A O 1
ATOM 679 N N . ILE A 1 86 ? 8.148 -4.381 -16.273 1.00 71.31 86 ILE A N 1
ATOM 680 C CA . ILE A 1 86 ? 7.462 -5.511 -15.623 1.00 71.31 86 ILE A CA 1
ATOM 681 C C . ILE A 1 86 ? 7.859 -5.612 -14.144 1.00 71.31 86 ILE A C 1
ATOM 683 O O . ILE A 1 86 ? 6.993 -5.801 -13.289 1.00 71.31 86 ILE A O 1
ATOM 687 N N . LYS A 1 87 ? 9.152 -5.450 -13.828 1.00 72.88 87 LYS A N 1
ATOM 688 C CA . LYS A 1 87 ? 9.639 -5.467 -12.440 1.00 72.88 87 LYS A CA 1
ATOM 689 C C . LYS A 1 87 ? 9.146 -4.269 -11.630 1.00 72.88 87 LYS A C 1
ATOM 691 O O . LYS A 1 87 ? 8.786 -4.441 -10.475 1.00 72.88 87 LYS A O 1
ATOM 696 N N 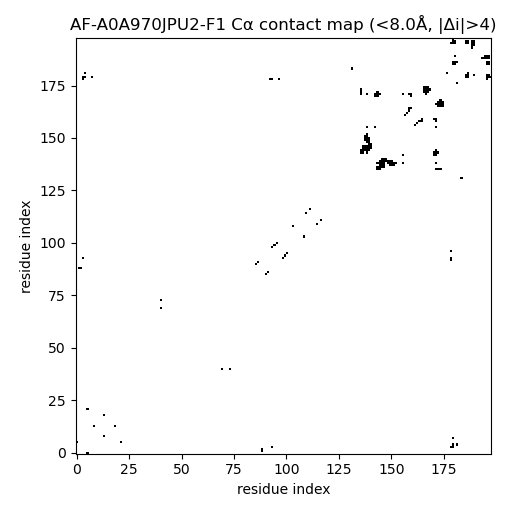. THR A 1 88 ? 9.119 -3.072 -12.212 1.00 70.81 88 THR A N 1
ATOM 697 C CA . THR A 1 88 ? 8.729 -1.844 -11.501 1.00 70.81 88 THR A CA 1
ATOM 698 C C . THR A 1 88 ? 7.223 -1.698 -11.313 1.00 70.81 88 THR A C 1
ATOM 700 O O . THR A 1 88 ? 6.802 -1.037 -10.374 1.00 70.81 88 THR A O 1
ATOM 703 N N . ILE A 1 89 ? 6.408 -2.296 -12.189 1.00 69.12 89 ILE A N 1
ATOM 704 C CA . ILE A 1 89 ? 4.939 -2.202 -12.130 1.00 69.12 89 ILE A CA 1
ATOM 705 C C . ILE A 1 89 ? 4.348 -3.130 -11.051 1.00 69.12 89 ILE A C 1
ATOM 707 O O . ILE A 1 89 ? 3.170 -3.013 -10.735 1.00 69.12 89 ILE A O 1
ATOM 711 N N . GLY A 1 90 ? 5.142 -4.034 -10.463 1.00 68.19 90 GLY A N 1
ATOM 712 C CA . GLY A 1 90 ? 4.622 -5.004 -9.492 1.00 68.19 90 GLY A CA 1
ATOM 713 C C . GLY A 1 90 ? 3.773 -6.090 -10.160 1.00 68.19 90 GLY A C 1
ATOM 714 O O . GLY A 1 90 ? 2.833 -6.608 -9.567 1.00 68.19 90 GLY A O 1
ATOM 715 N N . TYR A 1 91 ? 4.089 -6.455 -11.413 1.00 73.38 91 TYR A N 1
ATOM 716 C CA . TYR A 1 91 ? 3.341 -7.475 -12.163 1.00 73.38 91 TYR A CA 1
ATOM 717 C C . TYR A 1 91 ? 3.239 -8.809 -11.414 1.00 73.38 91 TYR A C 1
ATOM 719 O O . TYR A 1 91 ? 2.242 -9.505 -11.558 1.00 73.38 91 TYR A O 1
ATOM 727 N N . ALA A 1 92 ? 4.250 -9.168 -10.617 1.00 73.69 92 ALA A N 1
ATOM 728 C CA . ALA A 1 92 ? 4.207 -10.372 -9.791 1.00 73.69 92 ALA A CA 1
ATOM 729 C C . ALA A 1 92 ? 3.036 -10.341 -8.795 1.00 73.69 92 ALA A C 1
ATOM 731 O O . ALA A 1 92 ? 2.288 -11.312 -8.724 1.00 73.69 92 ALA A O 1
ATOM 732 N N . ASP A 1 93 ? 2.828 -9.213 -8.111 1.00 72.25 93 ASP A N 1
ATOM 733 C CA . ASP A 1 93 ? 1.758 -9.043 -7.124 1.00 72.25 93 ASP A CA 1
ATOM 734 C C . ASP A 1 93 ? 0.382 -9.034 -7.798 1.00 72.25 93 ASP A C 1
ATOM 736 O O . ASP A 1 93 ? -0.559 -9.662 -7.323 1.00 72.25 93 ASP A O 1
ATOM 740 N N . ILE A 1 94 ? 0.277 -8.402 -8.970 1.00 71.31 94 ILE A N 1
ATOM 741 C CA . ILE A 1 94 ? -0.943 -8.398 -9.795 1.00 71.31 94 ILE A CA 1
ATOM 742 C C . ILE A 1 94 ? -1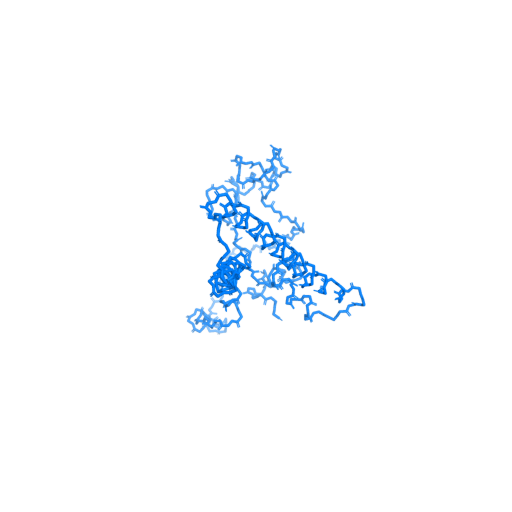.253 -9.806 -10.304 1.00 71.31 94 ILE A C 1
ATOM 744 O O . ILE A 1 94 ? -2.399 -10.252 -10.250 1.00 71.31 94 ILE A O 1
ATOM 748 N N . LYS A 1 95 ? -0.236 -10.516 -10.802 1.00 77.00 95 LYS A N 1
ATOM 749 C CA . LYS A 1 95 ? -0.381 -11.885 -11.289 1.00 77.00 95 LYS A CA 1
ATOM 750 C C . LYS A 1 95 ? -0.883 -12.785 -10.165 1.00 77.00 95 LYS A C 1
ATOM 752 O O . LYS A 1 95 ? -1.861 -13.495 -10.367 1.00 77.00 95 LYS A O 1
ATOM 757 N N . ALA A 1 96 ? -0.248 -12.708 -9.000 1.00 78.19 96 ALA A N 1
ATOM 758 C CA . ALA A 1 96 ? -0.655 -13.454 -7.821 1.00 78.19 96 ALA A CA 1
ATOM 759 C C . ALA A 1 96 ? -2.091 -13.102 -7.397 1.00 78.19 96 ALA 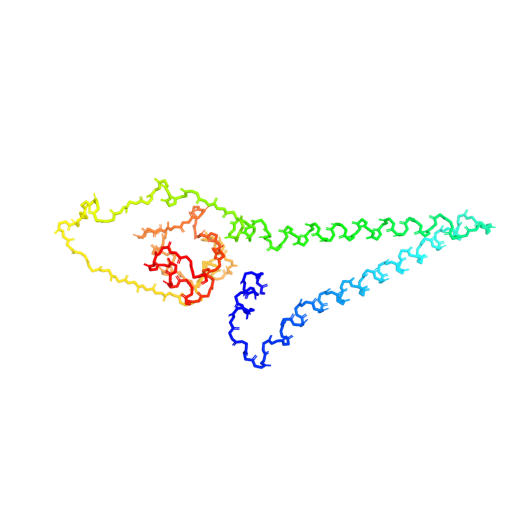A C 1
ATOM 761 O O . ALA A 1 96 ? -2.897 -13.989 -7.148 1.00 78.19 96 ALA A O 1
ATOM 762 N N . TYR A 1 97 ? -2.448 -11.817 -7.386 1.00 74.56 97 TYR A N 1
ATOM 763 C CA . TYR A 1 97 ? -3.762 -11.368 -6.926 1.00 74.56 97 TYR A CA 1
ATOM 764 C C . TYR A 1 97 ? -4.926 -11.741 -7.864 1.00 74.56 97 TYR A C 1
ATOM 766 O O . TYR A 1 97 ? -6.017 -12.059 -7.383 1.00 74.56 97 TYR A O 1
ATOM 774 N N . TYR A 1 98 ? -4.720 -11.685 -9.187 1.00 74.00 98 TYR A N 1
ATOM 775 C CA . TYR A 1 98 ? -5.781 -11.909 -10.184 1.00 74.00 98 TYR A CA 1
ATOM 776 C C . TYR A 1 98 ? -5.782 -13.304 -10.816 1.00 74.00 98 TYR A C 1
ATOM 778 O O . TYR A 1 98 ? -6.833 -13.749 -11.269 1.00 74.00 98 TYR A O 1
ATOM 786 N N . PHE A 1 99 ? -4.630 -13.972 -10.904 1.00 79.25 99 PHE A N 1
ATOM 787 C CA . PHE A 1 99 ? -4.476 -15.194 -11.702 1.00 79.25 99 PHE A CA 1
ATOM 788 C C . PHE A 1 99 ? -3.997 -16.405 -10.901 1.00 79.25 99 PHE A C 1
ATOM 790 O O . PHE A 1 99 ? -3.950 -17.501 -11.459 1.00 79.25 99 PHE A O 1
ATOM 797 N N . GLU A 1 100 ? -3.618 -16.238 -9.634 1.00 83.56 100 GLU A N 1
ATOM 798 C CA . GLU A 1 100 ? -3.242 -17.357 -8.772 1.00 83.56 100 GLU A CA 1
ATOM 799 C C . GLU A 1 100 ? -4.365 -17.654 -7.778 1.00 83.56 100 GLU A C 1
ATOM 801 O O . GLU A 1 100 ? -4.922 -16.766 -7.135 1.00 83.56 100 GLU A O 1
ATOM 806 N N . GLU A 1 101 ? -4.711 -18.934 -7.670 1.00 82.75 101 GLU A N 1
ATOM 807 C CA . GLU A 1 101 ? -5.665 -19.420 -6.682 1.00 82.75 101 GLU A CA 1
ATOM 808 C C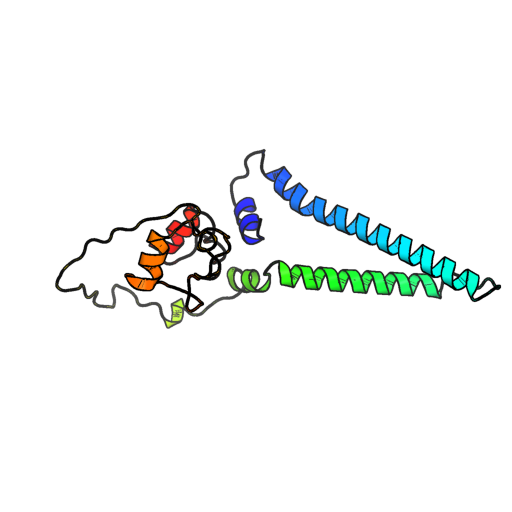 . GLU A 1 101 ? -4.902 -19.889 -5.442 1.00 82.75 101 GLU A C 1
ATOM 810 O O . GLU A 1 101 ? -3.945 -20.664 -5.528 1.00 82.75 101 GLU A O 1
ATOM 815 N N . THR A 1 102 ? -5.329 -19.415 -4.275 1.00 83.94 102 THR A N 1
ATOM 816 C CA . THR A 1 102 ? -4.825 -19.876 -2.981 1.00 83.94 102 THR A CA 1
ATOM 817 C C . THR A 1 102 ? -5.808 -20.863 -2.371 1.00 83.94 102 THR A C 1
ATOM 819 O O . THR A 1 102 ? -7.011 -20.673 -2.496 1.00 83.94 102 THR A O 1
ATOM 822 N N . LYS A 1 103 ? -5.292 -21.880 -1.670 1.00 90.94 103 LYS A N 1
ATOM 823 C CA . LYS A 1 103 ? -6.104 -22.835 -0.895 1.00 90.94 103 LYS A CA 1
ATOM 824 C C . LYS A 1 103 ? -6.345 -22.390 0.551 1.00 90.94 103 LYS A C 1
ATOM 826 O O . LYS A 1 103 ? -6.640 -23.213 1.414 1.00 90.94 103 LYS A O 1
ATOM 831 N N . LEU A 1 104 ? -6.093 -21.112 0.849 1.00 88.56 104 LEU A N 1
ATOM 832 C CA . LEU A 1 104 ? -6.148 -20.582 2.211 1.00 88.56 104 LEU A CA 1
ATOM 833 C C . LEU A 1 104 ? -7.524 -20.816 2.837 1.00 88.56 104 LEU A C 1
ATOM 835 O O . LEU A 1 104 ? -7.598 -21.292 3.961 1.00 88.56 104 LEU A O 1
ATOM 839 N N . TYR A 1 105 ? -8.606 -20.523 2.115 1.00 87.31 105 TYR A N 1
ATOM 840 C CA . TYR A 1 105 ? -9.953 -20.707 2.652 1.00 87.31 105 TYR A CA 1
ATOM 841 C C . TYR A 1 105 ? -10.334 -22.184 2.720 1.00 87.31 105 TYR A C 1
ATOM 843 O O . TYR A 1 105 ? -10.897 -22.617 3.711 1.00 87.31 105 TYR A O 1
ATOM 851 N N . GLU A 1 106 ? -9.973 -22.990 1.730 1.00 90.62 106 GLU A N 1
ATOM 852 C CA . GLU A 1 106 ? -10.241 -24.429 1.719 1.00 90.62 106 GLU A CA 1
ATOM 853 C C . GLU A 1 106 ? -9.590 -25.150 2.904 1.00 90.62 106 GLU A C 1
ATOM 855 O O . GLU A 1 106 ? -10.136 -26.141 3.387 1.00 90.62 106 GLU A O 1
ATOM 860 N N . ASN A 1 107 ? -8.435 -24.660 3.360 1.00 94.38 107 ASN A N 1
ATOM 861 C CA . ASN A 1 107 ? -7.681 -25.267 4.450 1.00 94.38 107 ASN A CA 1
ATOM 862 C C . ASN A 1 107 ? -7.979 -24.639 5.822 1.00 94.38 107 ASN A C 1
ATOM 864 O O . ASN A 1 107 ? -7.992 -25.362 6.813 1.00 94.38 107 ASN A O 1
ATOM 868 N N . GLU A 1 108 ? -8.187 -23.320 5.892 1.00 92.94 108 GLU A N 1
ATOM 869 C CA . GLU A 1 108 ? -8.251 -22.568 7.159 1.00 92.94 108 GLU A CA 1
ATOM 870 C C . GLU A 1 108 ? -9.646 -22.006 7.477 1.00 92.94 108 GLU A C 1
ATOM 872 O O . GLU A 1 108 ? -9.874 -21.527 8.589 1.00 92.94 108 GLU A O 1
ATOM 877 N N . TYR A 1 109 ? -10.590 -22.009 6.527 1.00 90.62 109 TYR A N 1
ATOM 878 C CA . TYR A 1 109 ? -11.946 -21.540 6.809 1.00 90.62 109 TYR A CA 1
ATOM 879 C C . TYR A 1 109 ? -12.656 -22.509 7.751 1.00 90.62 109 TYR A C 1
ATOM 881 O O . TYR A 1 109 ? -12.729 -23.712 7.508 1.00 90.62 109 TYR A O 1
ATOM 889 N N . VAL A 1 110 ? -13.246 -21.945 8.799 1.00 91.06 110 VAL A N 1
ATOM 890 C CA . VAL A 1 110 ? -14.048 -22.673 9.775 1.00 91.06 110 VAL A CA 1
ATOM 891 C C . VAL A 1 110 ? -15.455 -22.096 9.748 1.00 91.06 110 VAL A C 1
ATOM 893 O O . VAL A 1 110 ? -15.636 -20.891 9.937 1.00 91.06 110 VAL A O 1
ATOM 896 N N . ASP A 1 111 ? -16.452 -22.948 9.500 1.00 91.88 111 ASP A N 1
ATOM 897 C CA . ASP A 1 111 ? -17.847 -22.518 9.483 1.00 91.88 111 ASP A CA 1
ATOM 898 C C . ASP A 1 111 ? -18.264 -22.083 10.899 1.00 91.88 111 ASP A C 1
ATOM 900 O O . ASP A 1 111 ? -18.246 -22.903 11.820 1.00 91.88 111 ASP A O 1
ATOM 904 N N . PRO A 1 112 ? -18.681 -20.821 11.109 1.00 90.00 112 PRO A N 1
ATOM 905 C CA . PRO A 1 112 ? -19.098 -20.335 12.423 1.00 90.00 112 PRO A CA 1
ATOM 906 C C . PRO A 1 112 ? -20.340 -21.050 12.978 1.00 90.00 112 PRO A C 1
ATOM 908 O O . PRO A 1 112 ? -20.674 -20.862 14.143 1.00 90.00 112 PRO A O 1
ATOM 911 N N . ARG A 1 113 ? -21.049 -21.847 12.167 1.00 93.50 113 ARG A N 1
ATOM 912 C CA . ARG A 1 113 ? -22.159 -22.710 12.604 1.00 93.50 113 ARG A CA 1
ATOM 913 C C . ARG A 1 113 ? -21.683 -24.031 13.204 1.00 93.50 113 ARG A C 1
ATOM 915 O O . ARG A 1 113 ? -22.463 -24.688 13.886 1.00 93.50 113 ARG A O 1
ATOM 922 N N . GLU A 1 114 ? -20.443 -24.421 12.929 1.00 94.62 114 GLU A N 1
ATOM 923 C CA . GLU A 1 114 ? -19.840 -25.681 13.373 1.00 94.62 114 GLU A CA 1
ATOM 924 C C . GLU A 1 114 ? -18.888 -25.495 14.564 1.00 94.62 114 GLU A C 1
ATOM 926 O O . GLU A 1 114 ? -18.370 -26.477 15.094 1.00 94.62 114 GLU A O 1
ATOM 931 N N . VAL A 1 115 ? -18.674 -24.253 15.016 1.00 94.25 115 VAL A N 1
ATOM 932 C CA . VAL A 1 115 ? -17.812 -23.936 16.162 1.00 94.25 115 VAL A CA 1
ATOM 933 C C . VAL A 1 115 ? -18.491 -23.049 17.192 1.00 94.25 115 VAL A C 1
ATOM 935 O O . VAL A 1 115 ? -19.296 -22.176 16.872 1.00 94.25 115 VAL A O 1
ATOM 938 N N . ASP A 1 116 ? -18.101 -23.239 18.450 1.00 92.19 116 ASP A N 1
ATOM 939 C CA . ASP A 1 116 ? -18.568 -22.414 19.555 1.00 92.19 116 ASP A CA 1
ATOM 940 C C . ASP A 1 116 ? -17.825 -21.071 19.588 1.00 92.19 116 ASP A C 1
ATOM 942 O O . ASP A 1 116 ? -16.608 -20.999 19.778 1.00 92.19 116 ASP A O 1
ATOM 946 N N . LEU A 1 117 ? -18.575 -19.975 19.452 1.00 88.94 117 LEU A N 1
ATOM 947 C CA . LEU A 1 117 ? -18.049 -18.621 19.612 1.00 88.94 117 LEU A CA 1
ATOM 948 C C . LEU A 1 117 ? -17.920 -18.276 21.103 1.00 88.94 117 LEU A C 1
ATOM 950 O O . LEU A 1 117 ? -18.908 -17.993 21.785 1.00 88.94 117 LEU A O 1
ATOM 954 N N . VAL A 1 118 ? -16.685 -18.268 21.610 1.00 89.81 118 VAL A N 1
ATOM 955 C CA . VAL A 1 118 ? -16.390 -17.944 23.013 1.00 89.81 118 VAL A CA 1
ATOM 956 C C . VAL A 1 118 ? -16.161 -16.444 23.179 1.00 89.81 118 VAL A C 1
ATOM 958 O O . VAL A 1 118 ? -15.186 -15.880 22.684 1.00 89.81 118 VAL A O 1
ATOM 961 N N . PHE A 1 119 ? -17.048 -15.789 23.925 1.00 89.56 119 PHE A N 1
ATOM 962 C CA . PHE A 1 119 ? -16.884 -14.389 24.309 1.00 89.56 119 PHE A CA 1
ATOM 963 C C . PHE A 1 119 ? -16.111 -14.269 25.630 1.00 89.56 119 PHE A C 1
ATOM 965 O O . PHE A 1 119 ? -16.257 -15.125 26.504 1.00 89.56 119 PHE A O 1
ATOM 972 N N . PRO A 1 120 ? -15.327 -13.195 25.829 1.00 93.19 120 PRO A N 1
ATOM 973 C CA . PRO A 1 120 ? -14.689 -12.943 27.115 1.00 93.19 120 PRO A CA 1
ATOM 974 C C . PRO A 1 120 ? -15.742 -12.720 28.209 1.00 93.19 120 PRO A C 1
ATOM 976 O O . PRO A 1 120 ? -16.774 -12.093 27.959 1.00 93.19 120 PRO A O 1
ATOM 979 N N . GLU A 1 121 ? -15.448 -13.158 29.439 1.00 94.12 121 GLU A N 1
ATOM 980 C CA . GLU A 1 121 ? -16.362 -13.037 30.592 1.00 94.12 121 GLU A CA 1
ATOM 981 C C . GLU A 1 121 ? -16.869 -11.602 30.788 1.00 94.12 121 GLU A C 1
ATOM 983 O O . GLU A 1 121 ? -18.057 -11.356 31.004 1.00 94.12 121 GLU A O 1
ATOM 988 N N . LYS A 1 122 ? -15.961 -10.628 30.651 1.00 95.31 122 LYS A N 1
ATOM 989 C CA . LYS A 1 122 ? -16.297 -9.207 30.636 1.00 95.31 122 LYS A CA 1
ATOM 990 C C . LYS A 1 122 ? -16.382 -8.713 29.198 1.00 95.31 122 LYS A C 1
ATOM 992 O O . LYS A 1 122 ? -15.358 -8.495 28.546 1.00 95.31 122 LYS A O 1
ATOM 997 N N . LYS A 1 123 ? -17.611 -8.472 28.736 1.00 93.12 123 LYS A N 1
ATOM 998 C CA . LYS A 1 123 ? -17.877 -7.834 27.441 1.00 93.12 123 LYS A CA 1
ATOM 999 C C . LYS A 1 123 ? -17.172 -6.479 27.353 1.00 93.12 123 LYS A C 1
ATOM 1001 O O . LYS A 1 123 ? -17.098 -5.732 28.330 1.00 93.12 123 LYS A O 1
ATOM 1006 N N . ARG A 1 124 ? -16.660 -6.170 26.165 1.00 93.50 124 ARG A N 1
ATOM 1007 C CA . ARG A 1 124 ? -15.981 -4.911 25.850 1.00 93.50 124 ARG A CA 1
ATOM 1008 C C . ARG A 1 124 ? -16.711 -4.223 24.707 1.00 93.50 124 ARG A C 1
ATOM 1010 O O . ARG A 1 124 ? -17.252 -4.894 23.833 1.00 93.50 124 ARG A O 1
ATOM 1017 N N . ASN A 1 125 ? -16.698 -2.896 24.718 1.00 94.56 125 ASN A N 1
ATOM 1018 C CA . ASN A 1 125 ? -17.128 -2.111 23.569 1.00 94.56 125 ASN A CA 1
ATOM 1019 C C . ASN A 1 125 ? -15.983 -2.070 22.554 1.00 94.56 125 ASN A C 1
ATOM 1021 O O . ASN A 1 125 ? -14.830 -1.882 22.945 1.00 94.56 125 ASN A O 1
ATOM 1025 N N . LEU A 1 126 ? -16.306 -2.227 21.273 1.00 93.19 126 LEU A N 1
ATOM 1026 C CA . LEU A 1 126 ? -15.362 -2.027 20.181 1.00 93.19 1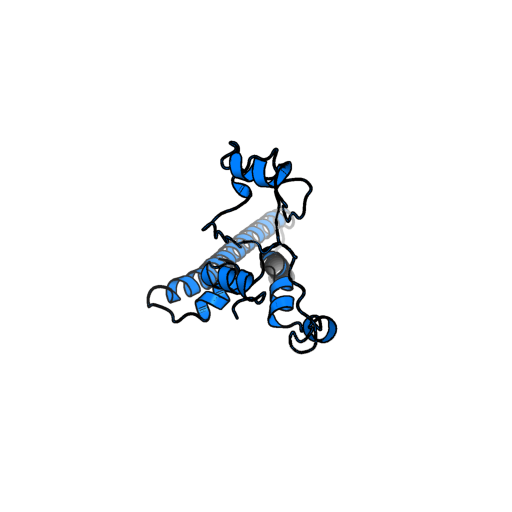26 LEU A CA 1
ATOM 1027 C C . LEU A 1 126 ? -15.594 -0.635 19.593 1.00 93.19 126 LEU A C 1
ATOM 1029 O O . LEU A 1 126 ? -16.686 -0.341 19.113 1.00 93.19 126 LEU A O 1
ATOM 1033 N N . ILE A 1 127 ? -14.568 0.212 19.645 1.00 95.81 127 ILE A N 1
ATOM 1034 C CA . ILE A 1 127 ? -14.546 1.499 18.948 1.00 95.81 127 ILE A CA 1
ATOM 1035 C C . ILE A 1 127 ? -13.580 1.344 17.787 1.00 95.81 127 ILE A C 1
ATOM 1037 O O . ILE A 1 127 ? -12.410 1.033 18.000 1.00 95.81 127 ILE A O 1
ATOM 1041 N N . TYR A 1 128 ? -14.081 1.558 16.574 1.00 93.94 128 TYR A N 1
ATOM 1042 C CA . TYR A 1 128 ? -13.278 1.477 15.366 1.00 93.94 128 TYR A CA 1
ATOM 1043 C C . TYR A 1 128 ? -13.141 2.861 14.727 1.00 93.94 128 TYR A C 1
ATOM 1045 O O . TYR A 1 128 ? -14.146 3.496 14.409 1.00 93.94 128 TYR A O 1
ATOM 1053 N N . ILE A 1 129 ? -11.902 3.337 14.577 1.00 93.81 129 ILE A N 1
ATOM 1054 C CA . ILE A 1 129 ? -11.572 4.656 14.033 1.00 93.81 129 ILE A CA 1
ATOM 1055 C C . ILE A 1 129 ? -10.837 4.474 12.706 1.00 93.81 129 ILE A C 1
ATOM 1057 O O . ILE A 1 129 ? -9.729 3.942 12.678 1.00 93.81 129 ILE A O 1
ATOM 1061 N N . PHE A 1 130 ? -11.437 4.961 11.620 1.00 92.44 130 PHE A N 1
ATOM 1062 C CA . PHE A 1 130 ? -10.764 5.090 10.331 1.00 92.44 130 PHE A CA 1
ATOM 1063 C C . PHE A 1 130 ? -10.062 6.445 10.259 1.00 92.44 130 PHE A C 1
ATOM 1065 O O . PHE A 1 130 ? -10.681 7.484 10.493 1.00 92.44 130 PHE A O 1
ATOM 1072 N N . LEU A 1 131 ? -8.771 6.428 9.934 1.00 92.81 131 LEU A N 1
ATOM 1073 C CA . LEU A 1 131 ? -7.977 7.633 9.715 1.00 92.81 131 LEU A CA 1
ATOM 1074 C C . LEU A 1 131 ? -7.781 7.817 8.208 1.00 92.81 131 LEU A C 1
ATOM 1076 O O . LEU A 1 131 ? -7.077 7.038 7.568 1.00 92.81 131 LEU A O 1
ATOM 1080 N N . GLU A 1 132 ? -8.441 8.825 7.643 1.00 91.50 132 GLU A N 1
ATOM 1081 C CA . GLU A 1 132 ? -8.402 9.106 6.207 1.00 91.50 132 GLU A CA 1
ATOM 1082 C C . GLU A 1 132 ? -7.009 9.586 5.782 1.00 91.50 132 GLU A C 1
ATOM 1084 O O . GLU A 1 132 ? -6.443 10.487 6.404 1.00 91.50 132 GLU A O 1
ATOM 1089 N N . SER A 1 133 ? -6.474 8.985 4.712 1.00 90.06 133 SER A N 1
ATOM 1090 C CA . SER A 1 133 ? -5.176 9.343 4.120 1.00 90.06 133 SER A CA 1
ATOM 1091 C C . SER A 1 133 ? -4.005 9.383 5.123 1.00 90.06 133 SER A C 1
ATOM 1093 O O . SER A 1 133 ? -3.074 10.174 4.979 1.00 90.06 133 SER A O 1
ATOM 1095 N N . MET A 1 134 ? -4.053 8.542 6.161 1.00 92.00 134 MET A N 1
ATOM 1096 C CA . MET A 1 134 ? -3.033 8.487 7.206 1.00 92.00 134 MET A CA 1
ATOM 1097 C C . MET A 1 134 ? -1.902 7.517 6.851 1.00 92.00 134 MET A C 1
ATOM 1099 O O . MET A 1 134 ? -2.150 6.385 6.441 1.00 92.00 134 MET A O 1
ATOM 1103 N N . GLU A 1 135 ? -0.656 7.932 7.090 1.00 90.56 135 GLU A N 1
ATOM 1104 C CA . GLU A 1 135 ? 0.535 7.125 6.820 1.00 90.56 135 GLU A CA 1
ATOM 1105 C C . GLU A 1 135 ? 1.601 7.264 7.917 1.00 90.56 135 GLU A C 1
ATOM 1107 O O . GLU A 1 135 ? 1.801 8.335 8.494 1.00 90.56 135 GLU A O 1
ATOM 1112 N N . ASN A 1 136 ? 2.391 6.204 8.119 1.00 91.50 136 ASN A N 1
ATOM 1113 C CA . ASN A 1 136 ? 3.570 6.241 8.999 1.00 91.50 136 ASN A CA 1
ATOM 1114 C C . ASN A 1 136 ? 4.671 7.181 8.489 1.00 91.50 136 ASN A C 1
ATOM 1116 O O . ASN A 1 136 ? 5.527 7.613 9.261 1.00 91.50 136 ASN A O 1
ATOM 1120 N N . SER A 1 137 ? 4.647 7.531 7.198 1.00 92.25 137 SER A N 1
ATOM 1121 C CA . SER A 1 137 ? 5.619 8.431 6.573 1.00 92.25 137 SER A CA 1
ATOM 1122 C C . SER A 1 137 ? 5.659 9.812 7.239 1.00 92.25 137 SER A C 1
ATOM 1124 O O . SER A 1 137 ? 6.680 10.496 7.151 1.00 92.25 137 SER A O 1
ATOM 1126 N N . TYR A 1 138 ? 4.592 10.200 7.950 1.00 95.06 138 TYR A N 1
ATOM 1127 C CA . TYR A 1 138 ? 4.476 11.453 8.704 1.00 95.06 138 TYR A CA 1
ATOM 1128 C C . TYR A 1 138 ? 5.326 11.497 9.982 1.00 95.06 138 TYR A C 1
ATOM 1130 O O . TYR A 1 138 ? 5.548 12.579 10.534 1.00 95.06 138 TYR A O 1
ATOM 1138 N N . ALA A 1 139 ? 5.830 10.355 10.454 1.00 95.50 139 ALA A N 1
ATOM 1139 C CA . ALA A 1 139 ? 6.811 10.319 11.529 1.00 95.50 139 ALA A CA 1
ATOM 1140 C C . ALA A 1 139 ? 8.204 10.778 11.054 1.00 95.50 139 ALA A C 1
ATOM 1142 O O . ALA A 1 139 ? 8.445 10.942 9.853 1.00 95.50 139 ALA A O 1
ATOM 1143 N N . SER A 1 140 ? 9.127 10.996 11.999 1.00 95.62 140 SER A N 1
ATOM 1144 C CA . SER A 1 140 ? 10.519 11.283 11.645 1.00 95.62 140 SER A CA 1
ATOM 1145 C C . SER A 1 140 ? 11.280 9.997 11.331 1.00 95.62 140 SER A C 1
ATOM 1147 O O . SER A 1 140 ? 10.830 8.901 11.672 1.00 95.62 140 SER A O 1
ATOM 1149 N N . GLN A 1 141 ? 12.441 10.133 10.691 1.00 93.69 141 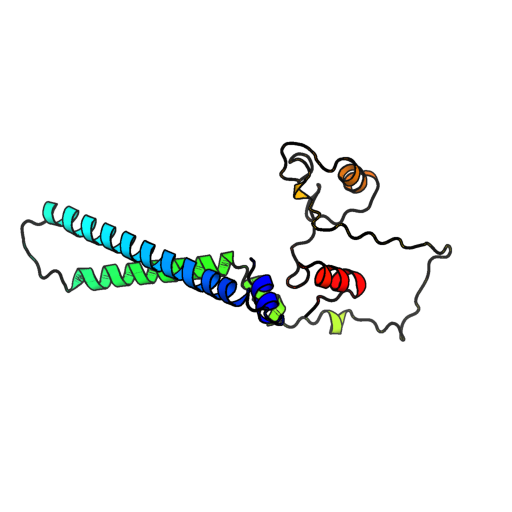GLN A N 1
ATOM 1150 C CA . GLN A 1 141 ? 13.299 8.995 10.335 1.00 93.69 141 GLN A CA 1
ATOM 1151 C C . GLN A 1 141 ? 13.706 8.156 11.554 1.00 93.69 141 GLN A C 1
ATOM 1153 O O . GLN A 1 141 ? 13.746 6.932 11.460 1.00 93.69 141 GLN A O 1
ATOM 1158 N N . ASP A 1 142 ? 13.900 8.789 12.715 1.00 93.56 142 ASP A N 1
ATOM 1159 C CA . ASP A 1 142 ? 14.253 8.107 13.970 1.00 93.56 142 ASP A CA 1
ATOM 1160 C C . ASP A 1 142 ? 13.181 7.116 14.448 1.00 93.56 142 ASP A C 1
ATOM 1162 O O . ASP A 1 142 ? 13.485 6.178 15.185 1.00 93.56 142 ASP A O 1
ATOM 1166 N N . PHE A 1 143 ? 11.933 7.299 14.009 1.00 94.12 143 PHE A N 1
ATOM 1167 C CA . PHE A 1 143 ? 10.799 6.441 14.351 1.00 94.12 143 PHE A CA 1
ATOM 1168 C C . PHE A 1 143 ? 10.305 5.599 13.169 1.00 94.12 143 PHE A C 1
ATOM 1170 O O . PHE A 1 143 ? 9.256 4.977 13.286 1.00 94.12 143 PHE A O 1
ATOM 1177 N N . GLY A 1 144 ? 11.032 5.549 12.046 1.00 92.12 144 GLY A N 1
ATOM 1178 C CA . GLY A 1 144 ? 10.653 4.777 10.851 1.00 92.12 144 GLY A CA 1
ATOM 1179 C C . GLY A 1 144 ? 9.827 5.549 9.811 1.00 92.12 144 GLY A C 1
ATOM 1180 O O . GLY A 1 144 ? 9.368 4.967 8.829 1.00 92.12 144 GLY A O 1
ATOM 1181 N N . GLY A 1 145 ? 9.631 6.858 10.002 1.00 93.75 145 GLY A N 1
ATOM 1182 C CA . GLY A 1 145 ? 8.984 7.739 9.029 1.00 93.75 145 GLY A CA 1
ATOM 1183 C C . GLY A 1 145 ? 9.964 8.391 8.047 1.00 93.75 145 GLY A C 1
ATOM 1184 O O . GLY A 1 145 ? 11.123 8.000 7.927 1.00 93.75 145 GLY A O 1
ATOM 1185 N N . VAL A 1 146 ? 9.497 9.410 7.318 1.00 94.31 146 VAL A N 1
ATOM 1186 C CA . VAL A 1 146 ? 10.275 10.068 6.245 1.00 94.31 146 VAL A CA 1
ATOM 1187 C C . VAL A 1 146 ? 10.449 11.569 6.490 1.00 94.31 146 VAL A C 1
ATOM 1189 O O . VAL A 1 146 ? 11.325 12.201 5.895 1.00 94.31 146 VAL A O 1
ATOM 1192 N N . LYS A 1 147 ? 9.632 12.177 7.356 1.00 93.19 147 LYS A N 1
ATOM 1193 C CA . LYS A 1 147 ? 9.663 13.626 7.581 1.00 93.19 147 LYS A CA 1
ATOM 1194 C C . LYS A 1 147 ? 10.883 14.044 8.403 1.00 93.19 147 LYS A C 1
ATOM 1196 O O . LYS A 1 147 ? 11.379 13.309 9.245 1.00 93.19 147 LYS A O 1
ATOM 1201 N N . ALA A 1 148 ? 11.343 15.273 8.176 1.00 92.62 148 ALA A N 1
ATOM 1202 C CA . ALA A 1 148 ? 12.374 15.879 9.019 1.00 92.62 148 ALA A CA 1
ATOM 1203 C C . ALA A 1 148 ? 11.834 16.191 10.426 1.00 92.62 148 ALA A C 1
ATOM 1205 O O . ALA A 1 148 ? 12.504 15.943 11.421 1.00 92.62 148 ALA A O 1
ATOM 1206 N N . ASN A 1 149 ? 10.595 16.687 10.499 1.00 93.31 149 ASN A N 1
ATOM 1207 C CA . ASN A 1 149 ? 9.901 16.960 11.754 1.00 93.31 149 ASN A CA 1
ATOM 1208 C C . ASN A 1 149 ? 8.910 15.840 12.061 1.00 93.31 149 ASN A C 1
ATOM 1210 O O . ASN A 1 149 ? 8.231 15.349 11.160 1.00 93.31 149 ASN A O 1
ATOM 1214 N N . HIS A 1 150 ? 8.784 15.481 13.336 1.00 94.75 150 HIS A N 1
ATOM 1215 C CA . HIS A 1 150 ? 7.852 14.453 13.772 1.00 94.75 150 HIS A CA 1
ATOM 1216 C C . HIS A 1 150 ? 6.418 15.001 13.859 1.00 94.75 150 HIS A C 1
ATOM 1218 O O . HIS A 1 150 ? 6.099 15.758 14.774 1.00 94.75 150 HIS A O 1
ATOM 1224 N N . LEU A 1 151 ? 5.559 14.653 12.893 1.00 96.25 151 LEU A N 1
ATOM 1225 C CA . LEU A 1 151 ? 4.225 15.263 12.767 1.00 96.25 151 LEU A CA 1
ATOM 1226 C C . LEU A 1 151 ? 3.128 14.532 13.548 1.00 96.25 151 LEU A C 1
ATOM 1228 O O . LEU A 1 151 ? 2.052 15.089 13.749 1.00 96.25 151 LEU A O 1
ATOM 1232 N N . ILE A 1 152 ? 3.384 13.293 13.975 1.00 96.31 152 ILE A N 1
ATOM 1233 C CA . ILE A 1 152 ? 2.391 12.410 14.609 1.00 96.31 152 ILE A CA 1
ATOM 1234 C C . ILE A 1 152 ? 2.876 11.853 15.967 1.00 96.31 152 ILE A C 1
ATOM 1236 O O . ILE A 1 152 ? 2.795 10.643 16.189 1.00 96.31 152 ILE A O 1
ATOM 1240 N N . PRO A 1 153 ? 3.373 12.706 16.891 1.00 95.81 153 PRO A N 1
ATOM 1241 C CA . PRO A 1 153 ? 3.990 12.271 18.151 1.00 95.81 153 PRO A CA 1
ATOM 1242 C C . PRO A 1 153 ? 3.084 11.393 19.006 1.00 95.81 153 PRO A C 1
ATOM 1244 O O . PRO A 1 153 ? 3.484 10.301 19.392 1.00 95.81 153 PRO A O 1
ATOM 1247 N N . ASN A 1 154 ? 1.835 11.806 19.210 1.00 96.25 154 ASN A N 1
ATOM 1248 C CA . ASN A 1 154 ? 0.914 11.075 20.082 1.00 96.25 154 ASN A CA 1
ATOM 1249 C C . ASN A 1 154 ? 0.543 9.694 19.513 1.00 96.25 154 ASN A C 1
ATOM 1251 O O . ASN A 1 154 ? 0.428 8.727 20.255 1.00 96.25 154 ASN A O 1
ATOM 1255 N N . LEU A 1 155 ? 0.376 9.584 18.188 1.00 95.19 155 LEU A N 1
ATOM 1256 C CA . LEU A 1 155 ? 0.109 8.290 17.545 1.00 95.19 155 LEU A CA 1
ATOM 1257 C C . LEU A 1 155 ? 1.339 7.381 17.572 1.00 95.19 155 LEU A C 1
ATOM 1259 O O . LEU A 1 155 ? 1.200 6.167 17.672 1.00 95.19 155 LEU A O 1
ATOM 1263 N N . THR A 1 156 ? 2.532 7.966 17.505 1.00 94.94 156 THR A N 1
ATOM 1264 C CA . THR A 1 156 ? 3.795 7.226 17.573 1.00 94.94 156 THR A CA 1
ATOM 1265 C C . THR A 1 156 ? 4.038 6.681 18.973 1.00 94.94 156 THR A C 1
ATOM 1267 O O . THR A 1 156 ? 4.391 5.516 19.118 1.00 94.94 156 THR A O 1
ATOM 1270 N N . GLU A 1 157 ? 3.783 7.484 20.006 1.00 95.06 157 GLU A N 1
ATOM 1271 C CA . GLU A 1 157 ? 3.834 7.045 21.402 1.00 95.06 157 GLU A CA 1
ATOM 1272 C C . GLU A 1 157 ? 2.814 5.933 21.677 1.00 95.06 157 GLU A C 1
ATOM 1274 O O . GLU A 1 157 ? 3.179 4.886 22.215 1.00 95.06 157 GLU A O 1
ATOM 1279 N N . LEU A 1 158 ? 1.574 6.104 21.206 1.00 95.19 158 LEU A N 1
ATOM 1280 C CA . LEU A 1 158 ? 0.541 5.077 21.315 1.00 95.19 158 LEU A CA 1
ATOM 1281 C C . LEU A 1 158 ? 0.967 3.769 20.633 1.00 95.19 158 LEU A C 1
ATOM 1283 O O . LEU A 1 158 ? 0.758 2.698 21.191 1.00 95.19 158 LEU A O 1
ATOM 1287 N N . ALA A 1 159 ? 1.565 3.834 19.442 1.00 93.38 159 ALA A N 1
ATOM 1288 C CA . ALA A 1 159 ? 1.969 2.649 18.689 1.00 93.38 159 ALA A CA 1
ATOM 1289 C C . ALA A 1 159 ? 3.179 1.924 19.304 1.00 93.38 159 ALA A C 1
ATOM 1291 O O . ALA A 1 159 ? 3.182 0.697 19.359 1.00 93.38 159 ALA A O 1
ATOM 1292 N N . LEU A 1 160 ? 4.189 2.668 19.767 1.00 92.88 160 LEU A N 1
ATOM 1293 C CA . LEU A 1 160 ? 5.458 2.091 20.219 1.00 92.88 160 LEU A CA 1
ATOM 1294 C C . LEU A 1 160 ? 5.473 1.712 21.705 1.00 92.88 160 LEU A C 1
ATOM 1296 O O . LEU A 1 160 ? 6.203 0.794 22.074 1.00 92.88 160 LEU A O 1
ATOM 1300 N N . ASN A 1 161 ? 4.702 2.405 22.553 1.00 93.31 161 ASN A N 1
ATOM 1301 C CA . ASN A 1 161 ? 4.829 2.282 24.011 1.00 93.31 161 ASN A CA 1
ATOM 1302 C C . ASN A 1 161 ? 3.563 1.781 24.723 1.00 93.31 161 ASN A C 1
ATOM 1304 O O . ASN A 1 161 ? 3.680 1.133 25.762 1.00 93.31 161 ASN A O 1
ATOM 1308 N N . GLU A 1 162 ? 2.364 2.080 24.214 1.00 95.38 162 GLU A N 1
ATOM 1309 C CA . GLU A 1 162 ? 1.105 1.784 24.923 1.00 95.38 162 GLU A CA 1
ATOM 1310 C C . GLU A 1 162 ? 0.275 0.667 24.275 1.00 95.38 162 GLU A C 1
ATOM 1312 O O . GLU A 1 162 ? -0.364 -0.131 24.964 1.00 95.38 162 GLU A O 1
ATOM 1317 N N . GLY A 1 163 ? 0.235 0.643 22.946 1.00 90.88 163 GLY A N 1
ATOM 1318 C CA . GLY A 1 163 ? -0.665 -0.176 22.149 1.00 90.88 163 GLY A CA 1
ATOM 1319 C C . GLY A 1 163 ? -0.003 -1.387 21.501 1.00 90.88 163 GLY A C 1
ATOM 1320 O O . GLY A 1 163 ? 1.166 -1.700 21.709 1.00 90.88 163 GLY A O 1
ATOM 1321 N N . ILE A 1 164 ? -0.794 -2.080 20.681 1.00 91.44 164 ILE A N 1
ATOM 1322 C CA . ILE A 1 164 ? -0.301 -3.127 19.784 1.00 91.44 164 ILE A CA 1
ATOM 1323 C C . ILE A 1 164 ? -0.172 -2.518 18.395 1.00 91.44 164 ILE A C 1
ATOM 1325 O O . ILE A 1 164 ? -1.154 -2.034 17.831 1.00 91.44 164 ILE A O 1
ATOM 1329 N N . GLN A 1 165 ? 1.031 -2.589 17.837 1.00 91.00 165 GLN A N 1
ATOM 1330 C CA . GLN A 1 165 ? 1.317 -2.152 16.481 1.00 91.00 165 GLN A CA 1
ATOM 1331 C C . GLN A 1 165 ? 1.630 -3.353 15.587 1.00 91.00 165 GLN A C 1
ATOM 1333 O O . GLN A 1 165 ? 2.438 -4.215 15.928 1.00 91.00 165 GLN A O 1
ATOM 1338 N N . PHE A 1 166 ? 1.033 -3.369 14.398 1.00 90.75 166 PHE A N 1
ATOM 1339 C CA . PHE A 1 166 ? 1.372 -4.318 13.342 1.00 90.75 166 PHE A CA 1
ATOM 1340 C C . PHE A 1 166 ? 2.424 -3.688 12.429 1.00 90.75 166 PHE A C 1
ATOM 1342 O O . PHE A 1 166 ? 2.110 -2.810 11.627 1.00 90.75 166 PHE A O 1
ATOM 1349 N N . SER A 1 167 ? 3.678 -4.113 12.580 1.00 91.00 167 SER A N 1
ATOM 1350 C CA . SER A 1 167 ? 4.821 -3.570 11.845 1.00 91.00 167 SER A CA 1
ATOM 1351 C C . SER A 1 167 ? 5.618 -4.670 11.160 1.00 91.00 167 SER A C 1
ATOM 1353 O O . SER A 1 167 ? 5.751 -5.777 11.678 1.00 91.00 167 SER A O 1
ATOM 1355 N N . ASN A 1 168 ? 6.194 -4.341 10.009 1.00 90.00 168 ASN A N 1
ATOM 1356 C CA . ASN A 1 168 ? 7.200 -5.151 9.327 1.00 90.00 168 ASN A CA 1
ATOM 1357 C C . ASN A 1 168 ? 8.638 -4.837 9.798 1.00 90.00 168 ASN A C 1
ATOM 1359 O O . ASN A 1 168 ? 9.591 -5.407 9.268 1.00 90.00 168 ASN A O 1
ATOM 1363 N N . THR A 1 169 ? 8.810 -3.919 10.756 1.00 88.50 169 THR A N 1
ATOM 1364 C CA . THR A 1 169 ? 10.102 -3.526 11.343 1.00 88.50 169 THR A CA 1
ATOM 1365 C C . THR A 1 169 ? 9.995 -3.407 12.871 1.00 88.50 169 THR A C 1
ATOM 1367 O O . THR A 1 169 ? 8.912 -3.535 13.436 1.00 88.50 169 THR A O 1
ATOM 1370 N N . ASN A 1 170 ? 11.115 -3.119 13.547 1.00 87.38 170 ASN A N 1
ATOM 1371 C CA . ASN A 1 170 ? 11.131 -2.810 14.987 1.00 87.38 170 ASN A CA 1
ATOM 1372 C C . ASN A 1 170 ? 10.695 -1.362 15.316 1.00 87.38 170 ASN A C 1
ATOM 1374 O O . ASN A 1 170 ? 10.717 -0.972 16.479 1.00 87.38 170 ASN A O 1
ATOM 1378 N N . GLN A 1 171 ? 10.371 -0.549 14.308 1.00 91.25 171 GLN A N 1
ATOM 1379 C CA . GLN A 1 171 ? 9.937 0.848 14.437 1.00 91.25 171 GLN A CA 1
ATOM 1380 C C . GLN A 1 171 ? 8.517 1.009 13.866 1.00 91.25 171 GLN A C 1
ATOM 1382 O O . GLN A 1 171 ? 7.817 0.015 13.624 1.00 91.25 171 GLN A O 1
ATOM 1387 N N . LEU A 1 172 ? 8.077 2.250 13.606 1.00 92.00 172 LEU A N 1
ATOM 1388 C CA . LEU A 1 172 ? 6.903 2.445 12.765 1.00 92.00 172 LEU A CA 1
ATOM 1389 C C . LEU A 1 172 ? 7.132 1.793 11.400 1.00 92.00 172 LEU A C 1
ATOM 1391 O O . LEU A 1 172 ? 8.184 1.899 10.774 1.00 92.00 172 LEU A O 1
ATOM 1395 N N . GLY A 1 173 ? 6.111 1.075 10.973 1.00 88.50 173 GLY A N 1
ATOM 1396 C CA . GLY A 1 173 ? 6.090 0.235 9.792 1.00 88.50 173 GLY A CA 1
ATOM 1397 C C . GLY A 1 173 ? 4.677 -0.297 9.634 1.00 88.50 173 GLY A C 1
ATOM 1398 O O . GLY A 1 173 ? 3.775 0.082 10.385 1.00 88.50 173 GLY A O 1
ATOM 1399 N N . GLY A 1 174 ? 4.442 -1.137 8.644 1.00 83.75 174 GLY A N 1
ATOM 1400 C CA . GLY A 1 174 ? 3.081 -1.547 8.354 1.00 83.75 174 GLY A CA 1
ATOM 1401 C C . GLY A 1 174 ? 2.993 -2.659 7.338 1.00 83.75 174 GLY A C 1
ATOM 1402 O O . GLY A 1 174 ? 3.992 -3.220 6.888 1.00 83.75 174 GLY A O 1
ATOM 1403 N N . MET A 1 175 ? 1.752 -2.971 6.996 1.00 76.25 175 MET A N 1
ATOM 1404 C CA . MET A 1 175 ? 1.451 -3.924 5.942 1.00 76.25 175 MET A CA 1
ATOM 1405 C C . MET A 1 175 ? 1.929 -3.409 4.585 1.00 76.25 175 MET A C 1
ATOM 1407 O O . MET A 1 175 ? 1.854 -2.214 4.289 1.00 76.25 175 MET A O 1
ATOM 1411 N N . TYR A 1 176 ? 2.381 -4.339 3.745 1.00 75.00 176 TYR A N 1
ATOM 1412 C CA . TYR A 1 176 ? 2.482 -4.068 2.320 1.00 75.00 176 TYR A CA 1
ATOM 1413 C C . TYR A 1 176 ? 1.099 -3.724 1.775 1.00 75.00 176 TYR A C 1
ATOM 1415 O O . TYR A 1 176 ? 0.084 -4.264 2.216 1.00 75.00 176 TYR A O 1
ATOM 1423 N N . GLN A 1 177 ? 1.079 -2.801 0.821 1.00 73.75 177 GLN A N 1
ATOM 1424 C CA . GLN A 1 177 ? -0.139 -2.352 0.173 1.00 73.75 177 GLN A CA 1
ATOM 1425 C C . GLN A 1 177 ? -0.852 -3.547 -0.476 1.00 73.75 177 GLN A C 1
ATOM 1427 O O . GLN A 1 177 ? -0.288 -4.211 -1.345 1.00 73.75 177 GLN A O 1
ATOM 1432 N N . ILE A 1 178 ? -2.078 -3.834 -0.036 1.00 76.19 178 ILE A N 1
ATOM 1433 C CA . ILE A 1 178 ? -2.867 -4.956 -0.551 1.00 76.19 178 ILE A CA 1
ATOM 1434 C C . ILE A 1 178 ? -3.567 -4.489 -1.835 1.00 76.19 178 ILE A C 1
ATOM 1436 O O . ILE A 1 178 ? -4.339 -3.523 -1.784 1.00 76.19 178 ILE A O 1
ATOM 1440 N N . PRO A 1 179 ? -3.343 -5.145 -2.991 1.00 74.88 179 PRO A N 1
ATOM 1441 C CA . PRO A 1 179 ? -4.058 -4.810 -4.215 1.00 74.88 179 PRO A CA 1
ATOM 1442 C C . PRO A 1 179 ? -5.573 -4.819 -3.985 1.00 74.88 179 PRO A C 1
ATOM 1444 O O . PRO A 1 179 ? -6.121 -5.742 -3.388 1.00 74.88 179 PRO A O 1
ATOM 1447 N N . GLY A 1 180 ? -6.254 -3.762 -4.427 1.00 75.44 180 GLY A N 1
ATOM 1448 C CA . GLY A 1 180 ? -7.700 -3.621 -4.244 1.00 75.44 180 GLY A CA 1
ATOM 1449 C C . GLY A 1 180 ? -8.154 -3.116 -2.869 1.00 75.44 180 GLY A C 1
ATOM 1450 O O . GLY A 1 180 ? -9.348 -2.931 -2.698 1.00 75.44 180 GLY A O 1
ATOM 1451 N N . ALA A 1 181 ? -7.265 -2.820 -1.913 1.00 84.12 181 ALA A N 1
ATOM 1452 C CA . ALA A 1 181 ? -7.625 -2.237 -0.607 1.00 84.12 181 ALA A CA 1
ATOM 1453 C C . ALA A 1 181 ? -7.098 -0.800 -0.413 1.00 84.12 181 ALA A C 1
ATOM 1455 O O . ALA A 1 181 ? -6.916 -0.340 0.710 1.00 84.12 181 ALA A O 1
ATOM 1456 N N . ASN A 1 182 ? -6.835 -0.091 -1.514 1.00 81.06 182 ASN A N 1
ATOM 1457 C CA . ASN A 1 182 ? -6.086 1.173 -1.504 1.00 81.06 182 ASN A CA 1
ATOM 1458 C C . ASN A 1 182 ? -6.977 2.417 -1.487 1.00 81.06 182 ASN A C 1
ATOM 1460 O O . ASN A 1 182 ? -6.514 3.510 -1.178 1.00 81.06 182 ASN A O 1
ATOM 1464 N N . GLN A 1 183 ? -8.244 2.267 -1.869 1.00 84.25 183 GLN A N 1
ATOM 1465 C CA . GLN A 1 183 ? -9.247 3.324 -1.810 1.00 84.25 183 GLN A CA 1
ATOM 1466 C C . GLN A 1 183 ? -10.034 3.218 -0.505 1.00 84.25 183 GLN A C 1
ATOM 1468 O O . GLN A 1 183 ? -10.240 2.112 -0.012 1.00 84.25 183 GLN A O 1
ATOM 1473 N N . THR A 1 184 ? -10.548 4.338 0.011 1.00 88.06 184 THR A N 1
ATOM 1474 C CA . THR A 1 184 ? -11.295 4.396 1.280 1.00 88.06 184 THR A CA 1
ATOM 1475 C C . THR A 1 184 ? -12.392 3.332 1.365 1.00 88.06 184 THR A C 1
ATOM 1477 O O . THR A 1 184 ? -12.416 2.545 2.308 1.00 88.06 184 THR A O 1
ATOM 1480 N N . ALA A 1 185 ? -13.263 3.242 0.352 1.00 88.56 185 ALA A N 1
ATOM 1481 C CA . ALA A 1 185 ? -14.354 2.265 0.341 1.00 88.56 185 ALA A CA 1
ATOM 1482 C C . ALA A 1 185 ? -13.838 0.818 0.356 1.00 88.56 185 ALA A C 1
ATOM 1484 O O . ALA A 1 185 ? -14.304 -0.006 1.143 1.00 88.56 185 ALA A O 1
ATOM 1485 N N . SER A 1 186 ? -12.836 0.516 -0.468 1.00 86.50 186 SER A N 1
ATOM 1486 C CA . SER A 1 186 ? -12.262 -0.824 -0.545 1.00 86.50 186 SER A CA 1
ATOM 1487 C C . SER A 1 186 ? -11.516 -1.215 0.732 1.00 86.50 186 SER A C 1
ATOM 1489 O O . SER A 1 186 ? -11.630 -2.350 1.187 1.00 86.50 186 SER A O 1
ATOM 1491 N N . ALA A 1 187 ? -10.804 -0.269 1.349 1.00 88.44 187 ALA A N 1
ATOM 1492 C CA . ALA A 1 187 ? -10.109 -0.448 2.618 1.00 88.44 187 ALA A CA 1
ATOM 1493 C C . ALA A 1 187 ? -11.088 -0.719 3.765 1.00 88.44 187 ALA A C 1
ATOM 1495 O O . ALA A 1 187 ? -10.823 -1.587 4.593 1.00 88.44 187 ALA A O 1
ATOM 1496 N N . MET A 1 188 ? -12.225 -0.015 3.805 1.00 91.25 188 MET A N 1
ATOM 1497 C CA . MET A 1 188 ? -13.278 -0.245 4.799 1.00 91.25 188 MET A CA 1
ATOM 1498 C C . MET A 1 188 ? -13.902 -1.635 4.654 1.00 91.25 188 MET A C 1
ATOM 1500 O O . MET A 1 188 ? -14.113 -2.319 5.656 1.00 91.25 188 MET A O 1
ATOM 1504 N N . VAL A 1 189 ? -14.163 -2.083 3.423 1.00 90.44 189 VAL A N 1
ATOM 1505 C CA . VAL A 1 189 ? -14.683 -3.436 3.168 1.00 90.44 189 VAL A CA 1
ATOM 1506 C C . VAL A 1 189 ? -13.654 -4.493 3.567 1.00 90.44 189 VAL A C 1
ATOM 1508 O O . VAL A 1 189 ? -13.989 -5.393 4.333 1.00 90.44 189 VAL A O 1
ATOM 1511 N N . ALA A 1 190 ? -12.392 -4.333 3.164 1.00 89.75 190 ALA A N 1
ATOM 1512 C CA . ALA A 1 190 ? -11.311 -5.242 3.549 1.00 89.75 190 ALA A CA 1
ATOM 1513 C C . ALA A 1 190 ? -11.168 -5.367 5.069 1.00 89.75 190 ALA A C 1
ATOM 1515 O O . ALA A 1 190 ? -11.068 -6.470 5.600 1.00 89.75 190 ALA A O 1
ATOM 1516 N N . GLN A 1 191 ? -11.229 -4.241 5.773 1.00 89.38 191 GLN A N 1
ATOM 1517 C CA . GLN A 1 191 ? -11.104 -4.178 7.224 1.00 89.38 191 GLN A CA 1
ATOM 1518 C C . GLN A 1 191 ? -12.288 -4.790 7.985 1.00 89.38 191 GLN A C 1
ATOM 1520 O O . GLN A 1 191 ? -12.099 -5.345 9.063 1.00 89.38 191 GLN A O 1
ATOM 1525 N N . THR A 1 192 ? -13.507 -4.696 7.450 1.00 91.12 192 THR A N 1
ATOM 1526 C CA . THR A 1 192 ? -14.717 -5.177 8.141 1.00 91.12 192 THR A CA 1
ATOM 1527 C C . THR A 1 192 ? -15.118 -6.598 7.757 1.00 91.12 192 THR A C 1
ATOM 1529 O O . THR A 1 192 ? -15.637 -7.324 8.601 1.00 91.12 192 THR A O 1
ATOM 1532 N N . ALA A 1 193 ? -14.871 -7.008 6.513 1.00 88.62 193 ALA A N 1
ATOM 1533 C CA . ALA A 1 193 ? -15.222 -8.333 6.004 1.00 88.62 193 ALA A CA 1
ATOM 1534 C C . ALA A 1 193 ? -14.038 -9.313 5.984 1.00 88.62 193 ALA A C 1
ATOM 1536 O O . ALA A 1 193 ? -14.245 -10.505 5.772 1.00 88.62 193 ALA A O 1
ATOM 1537 N N . GLY A 1 194 ? -12.801 -8.832 6.154 1.00 85.88 194 GLY A N 1
ATOM 1538 C CA . GLY A 1 194 ? -11.600 -9.647 5.950 1.00 85.88 194 GLY A CA 1
ATOM 1539 C C . GLY A 1 194 ? -11.384 -10.051 4.485 1.00 85.88 194 GLY A C 1
ATOM 1540 O O . GLY A 1 194 ? -10.661 -11.008 4.216 1.00 85.88 194 GLY A O 1
ATOM 1541 N N . LEU A 1 195 ? -12.029 -9.353 3.541 1.00 82.44 195 LEU A N 1
ATOM 1542 C CA . LEU A 1 195 ? -12.010 -9.651 2.107 1.00 82.44 195 LEU A CA 1
ATOM 1543 C C . LEU A 1 195 ? -11.842 -8.363 1.289 1.00 82.44 195 LEU A C 1
ATOM 1545 O O . LEU A 1 195 ? -12.567 -7.399 1.541 1.00 82.44 195 LEU A O 1
ATOM 1549 N N . PRO A 1 196 ? -10.930 -8.320 0.300 1.00 77.88 196 PRO A N 1
ATOM 1550 C CA . PRO A 1 196 ? -10.767 -7.142 -0.541 1.00 77.88 196 PRO A CA 1
ATOM 1551 C C . PRO A 1 196 ? -12.005 -6.911 -1.416 1.00 77.88 196 PRO A C 1
ATOM 1553 O O . PRO A 1 196 ? -12.685 -7.858 -1.820 1.00 77.88 196 PRO A O 1
ATOM 1556 N N . LEU A 1 197 ? -12.276 -5.645 -1.740 1.00 71.38 197 LEU A N 1
ATOM 1557 C CA . LEU A 1 197 ? -13.331 -5.285 -2.685 1.00 71.38 197 LEU A CA 1
ATOM 1558 C C . LEU A 1 197 ? -12.865 -5.649 -4.106 1.00 71.38 197 LEU A C 1
ATOM 1560 O O . LEU A 1 197 ? -11.823 -5.166 -4.556 1.00 71.38 197 LEU A O 1
ATOM 1564 N N . ARG A 1 198 ? -13.610 -6.529 -4.777 1.00 64.44 198 ARG A N 1
ATOM 1565 C CA . ARG A 1 198 ? -13.351 -7.007 -6.143 1.00 64.44 198 ARG A CA 1
ATOM 1566 C C . ARG A 1 198 ? -14.409 -6.495 -7.107 1.00 64.44 198 ARG A C 1
ATOM 1568 O O . ARG A 1 198 ? -15.590 -6.465 -6.698 1.00 64.44 198 ARG A O 1
#

pLDDT: mean 79.57, std 12.76, range [50.59, 96.31]

Foldseek 3Di:
DAVLVVVVQVVPPDDPPCVVVVVCVVVVVVVVVVVVLVVVLVVVVVVVVVVVVVPDVDDDPPPPPPVVVSVVVSVVVVVVVVVVCCVVSPVVLVCCVPPNDDCCCVPPPDDPVNDDDDDPPDDDDDDDDDDPPDDQLQADVVQVHPDPDGRPVVVQCCPLPPHPHDAPDNGDHHDDDRRQLPDPVQVVCCVPVVDGDD

Radius of gyration: 27.17 Å; Cα contacts (8 Å, |Δi|>4): 113; chains: 1; bounding box: 62×43×79 Å

Secondary structure (DSSP, 8-state):
--HHHHHHHHHS---TTTHHHHHHHHHHHHHHHHHHHHHHHHHHHHHHHHHHHTT-SS---THHHHHHHHHHHHHHHHHHHHHHHHHHTTHHHHHHHHH----HHHHH---TTTS-----SS---------TT--GGGSBGGGT--BSS-S-HHHHHIIIIIS----SSSSS--PPPPTT--SHHHHHHHHHHSS---

Nearest PDB structures (foldseek):
  8d8l-assembly1_E  TM=1.506E-01  e=4.557E+00  Saccharomyces cerevisiae

Mean predicted aligned error: 11.87 Å

Sequence (198 aa):
MTFDQMILALNQPLGQAESSQIFNFLLEPLLNSLLLSSFVGSVFYFFANYAMILRTKKEMNHRKIFFPSIFLMSVLTLIGGVSLSIKTIGYADIKAYYFEETKLYENEYVDPREVDLVFPEKKRNLIYIFLESMENSYASQDFGGVKANHLIPNLTELALNEGIQFSNTNQLGGMYQIPGANQTASAMVAQTAGLPLR

Solvent-accessible surface area (backbone atoms only — not comparable to full-atom values): 12242 Å² total; per-residue (Å²): 133,55,64,64,56,49,54,49,56,72,73,42,89,72,54,96,78,49,64,61,54,56,49,48,66,58,46,51,59,50,52,51,50,51,54,50,51,53,50,53,52,50,53,52,50,49,51,57,52,54,62,40,60,76,71,45,98,63,94,65,82,69,68,77,66,51,52,60,53,53,51,50,49,50,52,51,52,49,53,50,48,52,55,48,49,48,65,73,64,42,47,68,60,51,43,46,72,76,74,50,88,78,61,59,58,86,72,68,61,71,61,73,90,82,50,86,86,83,75,66,96,73,81,76,87,85,84,86,84,87,69,84,96,67,63,63,52,45,25,19,57,95,48,52,18,68,30,92,58,65,72,44,59,70,63,48,47,39,39,75,75,74,52,87,63,72,46,78,51,101,47,52,49,46,78,77,87,54,83,50,36,81,48,74,71,24,32,52,40,24,73,74,70,77,43,62,50,128